Protein AF-A0A959V7B6-F1 (afdb_monomer_lite)

Structure (mmCIF, N/CA/C/O backbone):
data_AF-A0A959V7B6-F1
#
_entry.id   AF-A0A959V7B6-F1
#
loop_
_atom_site.group_PDB
_atom_site.id
_atom_site.type_symbol
_atom_site.label_atom_id
_atom_site.label_alt_id
_atom_site.label_comp_id
_atom_site.label_asym_id
_atom_site.label_entity_id
_atom_site.label_seq_id
_atom_site.pdbx_PDB_ins_code
_atom_site.Cartn_x
_atom_site.Cartn_y
_atom_site.Cartn_z
_atom_site.occupancy
_atom_site.B_iso_or_equiv
_atom_site.auth_seq_id
_atom_site.auth_comp_id
_atom_site.auth_asym_id
_atom_site.auth_atom_id
_atom_site.pdbx_PDB_model_num
ATOM 1 N N . GLU A 1 1 ? -2.940 8.682 24.458 1.00 68.00 1 GLU A N 1
ATOM 2 C CA . GLU A 1 1 ? -2.647 9.485 23.247 1.00 68.00 1 GLU A CA 1
ATOM 3 C C . GLU A 1 1 ? -1.169 9.858 23.084 1.00 68.00 1 GLU A C 1
ATOM 5 O O . GLU A 1 1 ? -0.597 9.519 22.062 1.00 68.00 1 GLU A O 1
ATOM 10 N N . LEU A 1 2 ? -0.493 10.486 24.057 1.00 78.12 2 LEU A N 1
ATOM 11 C CA . LEU A 1 2 ? 0.882 10.992 23.851 1.00 78.12 2 LEU A CA 1
ATOM 12 C C . LEU A 1 2 ? 1.944 9.921 23.506 1.00 78.12 2 LEU A C 1
ATOM 14 O O . LEU A 1 2 ? 2.848 10.200 22.724 1.00 78.12 2 LEU A O 1
ATOM 18 N N . TYR A 1 3 ? 1.847 8.710 24.066 1.00 82.69 3 TYR A N 1
ATOM 19 C CA . TYR A 1 3 ? 2.751 7.600 23.720 1.00 82.69 3 TYR A CA 1
ATOM 20 C C . TYR A 1 3 ? 2.474 7.010 22.333 1.00 82.69 3 TYR A C 1
ATOM 22 O O . TYR A 1 3 ? 3.417 6.687 21.617 1.00 82.69 3 TYR A O 1
ATOM 30 N N . ASP A 1 4 ? 1.203 6.950 21.935 1.00 80.31 4 ASP A N 1
ATOM 31 C CA . ASP A 1 4 ? 0.766 6.482 20.614 1.00 80.31 4 ASP A CA 1
ATOM 32 C C . ASP A 1 4 ? 1.297 7.410 19.506 1.00 80.31 4 ASP A C 1
ATOM 34 O O . ASP A 1 4 ? 1.948 6.966 18.567 1.00 80.31 4 ASP A O 1
ATOM 38 N N . LEU A 1 5 ? 1.198 8.731 19.705 1.00 82.31 5 LEU A N 1
ATOM 39 C CA . LEU A 1 5 ? 1.782 9.734 18.799 1.00 82.31 5 LEU A CA 1
ATOM 40 C C . LEU A 1 5 ? 3.313 9.644 18.664 1.00 82.31 5 LEU A C 1
ATOM 42 O O . LEU A 1 5 ? 3.883 10.191 17.723 1.00 82.31 5 LEU A O 1
ATOM 46 N N . ARG A 1 6 ? 3.989 8.986 19.611 1.00 88.25 6 ARG A N 1
ATOM 47 C CA . ARG A 1 6 ? 5.440 8.745 19.593 1.00 88.25 6 ARG A CA 1
ATOM 48 C C . ARG A 1 6 ? 5.801 7.346 19.084 1.00 88.25 6 ARG A C 1
ATOM 50 O O . ARG A 1 6 ? 6.976 6.992 19.124 1.00 88.25 6 ARG A O 1
ATOM 57 N N . GLY A 1 7 ? 4.819 6.551 18.655 1.00 86.94 7 GLY A N 1
ATOM 58 C CA . GLY A 1 7 ? 5.009 5.168 18.215 1.00 86.94 7 GLY A CA 1
ATOM 59 C C . GLY A 1 7 ? 5.389 4.197 19.337 1.00 86.94 7 GLY A C 1
ATOM 60 O O . GLY A 1 7 ? 5.925 3.128 19.060 1.00 86.94 7 GLY A O 1
ATOM 61 N N . ASN A 1 8 ? 5.162 4.556 20.606 1.00 93.94 8 ASN A N 1
ATOM 62 C CA . ASN A 1 8 ? 5.409 3.667 21.741 1.00 93.94 8 ASN A CA 1
ATOM 63 C C . ASN A 1 8 ? 4.124 2.917 22.111 1.00 93.94 8 ASN A C 1
ATOM 65 O O . ASN A 1 8 ? 3.436 3.255 23.080 1.00 93.94 8 ASN A O 1
ATOM 69 N N . ASP A 1 9 ? 3.814 1.903 21.307 1.00 93.31 9 ASP A N 1
ATOM 70 C CA . ASP A 1 9 ? 2.585 1.117 21.410 1.00 93.31 9 ASP A CA 1
ATOM 71 C C . ASP A 1 9 ? 2.464 0.387 22.759 1.00 93.31 9 ASP A C 1
ATOM 73 O O . ASP A 1 9 ? 1.396 0.401 23.370 1.00 93.31 9 ASP A O 1
ATOM 77 N N . THR A 1 10 ? 3.557 -0.183 23.278 1.00 94.31 10 THR A N 1
ATOM 78 C CA . THR A 1 10 ? 3.571 -0.919 24.555 1.00 94.31 10 THR A CA 1
ATOM 79 C C . THR A 1 10 ? 3.106 -0.050 25.721 1.00 94.31 10 THR A C 1
ATOM 81 O O . THR A 1 10 ? 2.216 -0.434 26.485 1.00 94.31 10 THR A O 1
ATOM 84 N N . GLU A 1 11 ? 3.682 1.148 25.853 1.00 95.19 11 GLU A N 1
ATOM 85 C CA . GLU A 1 11 ? 3.284 2.092 26.898 1.00 95.19 11 GLU A CA 1
ATOM 86 C C . GLU A 1 11 ? 1.875 2.630 26.655 1.00 95.19 11 GLU A C 1
ATOM 88 O O . GLU A 1 11 ? 1.087 2.737 27.595 1.00 95.19 11 GLU A O 1
ATOM 93 N N . ALA A 1 12 ? 1.525 2.931 25.401 1.00 94.88 12 ALA A N 1
ATOM 94 C CA . ALA A 1 12 ? 0.193 3.409 25.061 1.00 94.88 12 ALA A CA 1
ATOM 95 C C . ALA A 1 12 ? -0.894 2.409 25.488 1.00 94.88 12 ALA A C 1
ATOM 97 O O . ALA A 1 12 ? -1.837 2.803 26.179 1.00 94.88 12 ALA A O 1
ATOM 98 N N . MET A 1 13 ? -0.738 1.123 25.158 1.00 96.00 13 MET A N 1
ATOM 99 C CA . MET A 1 13 ? -1.679 0.073 25.559 1.00 96.00 13 MET A CA 1
ATOM 100 C C . MET A 1 13 ? -1.791 -0.050 27.076 1.00 96.00 13 MET A C 1
ATOM 102 O O . MET A 1 13 ? -2.905 -0.140 27.593 1.00 96.00 13 MET A O 1
ATOM 106 N N . ARG A 1 14 ? -0.663 -0.013 27.802 1.00 95.94 14 ARG A N 1
ATOM 107 C CA . ARG A 1 14 ? -0.663 -0.061 29.273 1.00 95.94 14 ARG A CA 1
ATOM 108 C C . ARG A 1 14 ? -1.547 1.039 29.861 1.00 95.94 14 ARG A C 1
ATOM 110 O O . ARG A 1 14 ? -2.448 0.743 30.642 1.00 95.94 14 ARG A O 1
ATOM 117 N N . TRP A 1 15 ? -1.325 2.285 29.445 1.00 95.75 15 TRP A N 1
ATOM 118 C CA . TRP A 1 15 ? -2.053 3.433 29.986 1.00 95.75 15 TRP A CA 1
ATOM 119 C C . TRP A 1 15 ? -3.526 3.456 29.580 1.00 95.75 15 TRP A C 1
ATOM 121 O O . TRP A 1 15 ? -4.370 3.816 30.399 1.00 95.75 15 TRP A O 1
ATOM 131 N N . TYR A 1 16 ? -3.867 3.048 28.354 1.00 96.38 16 TYR A N 1
ATOM 132 C CA . TYR A 1 16 ? -5.273 2.919 27.963 1.00 96.38 16 TYR A CA 1
ATOM 133 C C . TYR A 1 16 ? -5.993 1.848 28.784 1.00 96.38 16 TYR A C 1
ATOM 135 O O . TYR A 1 16 ? -7.093 2.102 29.269 1.00 96.38 16 TYR A O 1
ATOM 143 N N . ARG A 1 17 ? -5.371 0.681 28.996 1.00 96.12 17 ARG A N 1
ATOM 144 C CA . ARG A 1 17 ? -5.946 -0.395 29.819 1.00 96.12 17 ARG A CA 1
ATOM 145 C C . ARG A 1 17 ? -6.174 0.062 31.259 1.00 96.12 17 ARG A C 1
ATOM 147 O O . ARG A 1 17 ? -7.249 -0.173 31.799 1.00 96.12 17 ARG A O 1
ATOM 154 N N . GLU A 1 18 ? -5.210 0.759 31.855 1.00 96.06 18 GLU A N 1
ATOM 155 C CA . GLU A 1 18 ? -5.342 1.306 33.211 1.00 96.06 18 GLU A CA 1
ATOM 156 C C . GLU A 1 18 ? -6.461 2.358 33.303 1.00 96.06 18 GLU A C 1
ATOM 158 O O . GLU A 1 18 ? -7.323 2.281 34.179 1.00 96.06 18 GLU A O 1
ATOM 163 N N . ALA A 1 19 ? -6.524 3.294 32.352 1.00 94.69 19 ALA A N 1
ATOM 164 C CA . ALA A 1 19 ? -7.580 4.305 32.312 1.00 94.69 19 ALA A CA 1
ATOM 165 C C . ALA A 1 19 ? -8.982 3.683 32.176 1.00 94.69 19 ALA A C 1
ATOM 167 O O . ALA A 1 19 ? -9.922 4.103 32.856 1.00 94.69 19 ALA A O 1
ATOM 168 N N . LEU A 1 20 ? -9.121 2.657 31.332 1.00 95.94 20 LEU A N 1
ATOM 169 C CA . LEU A 1 20 ? -10.381 1.944 31.117 1.00 95.94 20 LEU A CA 1
ATOM 170 C C . LEU A 1 20 ? -10.794 1.086 32.323 1.00 95.94 20 LEU A C 1
ATOM 172 O O . LEU A 1 20 ? -11.988 0.895 32.537 1.00 95.94 20 LEU A O 1
ATOM 176 N N . GLN A 1 21 ? -9.849 0.612 33.142 1.00 94.88 21 GLN A N 1
ATOM 177 C CA . GLN A 1 21 ? -10.162 -0.045 34.418 1.00 94.88 21 GLN A CA 1
ATOM 178 C C . GLN A 1 21 ? -10.710 0.942 35.454 1.00 94.88 21 GLN A C 1
ATOM 180 O O . GLN A 1 21 ? -11.636 0.607 36.191 1.00 94.88 21 GLN A O 1
ATOM 185 N N . LEU A 1 22 ? -10.158 2.157 35.504 1.00 95.25 22 LEU A N 1
ATOM 186 C CA . LEU A 1 22 ? -10.561 3.181 36.471 1.00 95.25 22 LEU A CA 1
ATOM 187 C C . LEU A 1 22 ? -11.912 3.815 36.126 1.00 95.25 22 LEU A C 1
ATOM 189 O O . LEU A 1 22 ? -12.738 4.044 37.010 1.00 95.25 22 LEU A O 1
ATOM 193 N N . ALA A 1 23 ? -12.136 4.128 34.850 1.00 93.75 23 ALA A N 1
ATOM 194 C CA . ALA A 1 23 ? -13.314 4.866 34.414 1.00 93.75 23 ALA A CA 1
ATOM 195 C C . ALA A 1 23 ? -13.796 4.399 33.025 1.00 93.75 23 ALA A C 1
ATOM 197 O O . ALA A 1 23 ? -13.713 5.154 32.052 1.00 93.75 23 ALA A O 1
ATOM 198 N N . PRO A 1 24 ? -14.365 3.181 32.916 1.00 92.19 24 PRO A N 1
ATOM 199 C CA . PRO A 1 24 ? -14.645 2.530 31.631 1.00 92.19 24 PRO A CA 1
ATOM 200 C C . PRO A 1 24 ? -15.587 3.324 30.721 1.00 92.19 24 PRO A C 1
ATOM 202 O O . PRO A 1 24 ? -15.494 3.244 29.506 1.00 92.19 24 PRO A O 1
ATOM 205 N N . ARG A 1 25 ? -16.498 4.127 31.279 1.00 93.81 25 ARG A N 1
ATOM 206 C CA . ARG A 1 25 ? -17.483 4.890 30.487 1.00 93.81 25 ARG A CA 1
ATOM 207 C C . ARG A 1 25 ? -17.141 6.371 30.335 1.00 93.81 25 ARG A C 1
ATOM 209 O O . ARG A 1 25 ? -17.868 7.075 29.644 1.00 93.81 25 ARG A O 1
ATOM 216 N N . TYR A 1 26 ? -16.075 6.853 30.981 1.00 93.75 26 TYR A N 1
ATOM 217 C CA . TYR A 1 26 ? -15.748 8.282 31.006 1.00 93.75 26 TYR A CA 1
ATOM 218 C C . TYR A 1 26 ? -15.289 8.792 29.638 1.00 93.75 26 TYR A C 1
ATOM 220 O O . TYR A 1 26 ? -15.703 9.861 29.200 1.00 93.75 26 TYR A O 1
ATOM 228 N N . PHE A 1 27 ? -14.467 8.003 28.943 1.00 94.06 27 PHE A N 1
ATOM 229 C CA . PHE A 1 27 ? -13.957 8.352 27.622 1.00 94.06 27 PHE A CA 1
ATOM 230 C C . PHE A 1 27 ? -14.041 7.151 26.670 1.00 94.06 27 PHE A C 1
ATOM 232 O O . PHE A 1 27 ? -13.047 6.456 26.469 1.00 94.06 27 PHE A O 1
ATOM 239 N N . PRO A 1 28 ? -15.213 6.897 26.055 1.00 94.06 28 PRO A N 1
ATOM 240 C CA . PRO A 1 28 ? -15.418 5.751 25.166 1.00 94.06 28 PRO A CA 1
ATOM 241 C C . PRO A 1 28 ? -14.392 5.639 24.033 1.00 94.06 28 PRO A C 1
ATOM 243 O O . PRO A 1 28 ? -14.005 4.535 23.669 1.00 94.06 28 PRO A O 1
ATOM 246 N N . ASN A 1 29 ? -13.888 6.765 23.512 1.00 95.06 29 ASN A N 1
ATOM 247 C CA . ASN A 1 29 ? -12.874 6.772 22.451 1.00 95.06 29 ASN A CA 1
ATOM 248 C C . ASN A 1 29 ? -11.565 6.067 22.855 1.00 95.06 29 ASN A C 1
ATOM 250 O O . ASN A 1 29 ? -10.842 5.619 21.970 1.00 95.06 29 ASN A O 1
ATOM 254 N N . ALA A 1 30 ? -11.267 5.912 24.153 1.00 96.06 30 ALA A N 1
ATOM 255 C CA . ALA A 1 30 ? -10.126 5.110 24.598 1.00 96.06 30 ALA A CA 1
ATOM 256 C C . ALA A 1 30 ? -10.215 3.653 24.122 1.00 96.06 30 ALA A C 1
ATOM 258 O O . ALA A 1 30 ? -9.181 3.080 23.795 1.00 96.06 30 ALA A O 1
ATOM 259 N N . TYR A 1 31 ? -11.418 3.075 24.018 1.00 97.81 31 TYR A N 1
ATOM 260 C CA . TYR A 1 31 ? -11.595 1.735 23.453 1.00 97.81 31 TYR A CA 1
ATOM 261 C C . TYR A 1 31 ? -11.223 1.683 21.973 1.00 97.81 31 TYR A C 1
ATOM 263 O O . TYR A 1 31 ? -10.546 0.752 21.556 1.00 97.81 31 TYR A O 1
ATOM 271 N N . LEU A 1 32 ? -11.619 2.696 21.194 1.00 97.25 32 LEU A N 1
ATOM 272 C CA . LEU A 1 32 ? -11.274 2.778 19.774 1.00 97.25 32 LEU A CA 1
ATOM 273 C C . LEU A 1 32 ? -9.754 2.871 19.588 1.00 97.25 32 LEU A C 1
ATOM 275 O O . LEU A 1 32 ? -9.181 2.084 18.844 1.00 97.25 32 LEU A O 1
ATOM 279 N N . HIS A 1 33 ? -9.102 3.778 20.320 1.00 96.50 33 HIS A N 1
ATOM 280 C CA . HIS A 1 33 ? -7.651 3.954 20.253 1.00 96.50 33 HIS A CA 1
ATOM 281 C C . HIS A 1 33 ? -6.883 2.715 20.717 1.00 96.50 33 HIS A C 1
ATOM 283 O O . HIS A 1 33 ? -5.909 2.325 20.079 1.00 96.50 33 HIS A O 1
ATOM 289 N N . LEU A 1 34 ? -7.319 2.082 21.809 1.00 97.81 34 LEU A N 1
ATOM 290 C CA . LEU A 1 34 ? -6.710 0.843 22.280 1.00 97.81 34 LEU A CA 1
ATOM 291 C C . LEU A 1 34 ? -6.847 -0.266 21.231 1.00 97.81 34 LEU A C 1
ATOM 293 O O . LEU A 1 34 ? -5.852 -0.914 20.919 1.00 97.81 34 LEU A O 1
ATOM 297 N N . ALA A 1 35 ? -8.030 -0.420 20.633 1.00 98.12 35 ALA A N 1
ATOM 298 C CA . ALA A 1 35 ? -8.274 -1.412 19.592 1.00 98.12 35 ALA A CA 1
ATOM 299 C C . ALA A 1 35 ? -7.394 -1.198 18.347 1.00 98.12 35 ALA A C 1
ATOM 301 O O . ALA A 1 35 ? -6.883 -2.164 17.783 1.00 98.12 35 ALA A O 1
ATOM 302 N N . ASP A 1 36 ? -7.166 0.053 17.931 1.00 97.25 36 ASP A N 1
ATOM 303 C CA . ASP A 1 36 ? -6.259 0.364 16.818 1.00 97.25 36 ASP A CA 1
ATOM 304 C C . ASP A 1 36 ? -4.813 -0.067 17.113 1.00 97.25 36 ASP A C 1
ATOM 306 O O . ASP A 1 36 ? -4.119 -0.586 16.235 1.00 97.25 36 ASP A O 1
ATOM 310 N N . ILE A 1 37 ? -4.341 0.169 18.341 1.00 97.38 37 ILE A N 1
ATOM 311 C CA . ILE A 1 37 ? -2.978 -0.187 18.755 1.00 97.38 37 ILE A CA 1
ATOM 312 C C . ILE A 1 37 ? -2.848 -1.707 18.866 1.00 97.38 37 ILE A C 1
ATOM 314 O O . ILE A 1 37 ? -1.905 -2.283 18.327 1.00 97.38 37 ILE A O 1
ATOM 318 N N . GLU A 1 38 ? -3.819 -2.366 19.494 1.00 98.00 38 GLU A N 1
ATOM 319 C CA . GLU A 1 38 ? -3.877 -3.825 19.608 1.00 98.00 38 GLU A CA 1
ATOM 320 C C . GLU A 1 38 ? -3.900 -4.493 18.229 1.00 98.00 38 GLU A C 1
ATOM 322 O O . GLU A 1 38 ? -3.149 -5.437 17.991 1.00 98.00 38 GLU A O 1
ATOM 327 N N . PHE A 1 39 ? -4.676 -3.959 17.280 1.00 97.69 39 PHE A N 1
ATOM 328 C CA . PHE A 1 39 ? -4.705 -4.454 15.903 1.00 97.69 39 PHE A CA 1
ATOM 329 C C . PHE A 1 39 ? -3.323 -4.391 15.238 1.00 97.69 39 PHE A C 1
ATOM 331 O O . PHE A 1 39 ? -2.869 -5.381 14.659 1.00 97.69 39 PHE A O 1
ATOM 338 N N . ARG A 1 40 ? -2.624 -3.251 15.343 1.00 95.44 40 ARG A N 1
ATOM 339 C CA . ARG A 1 40 ? -1.265 -3.084 14.791 1.00 95.44 40 ARG A CA 1
ATOM 340 C C . ARG A 1 40 ? -0.244 -4.015 15.448 1.00 95.44 40 ARG A C 1
ATOM 342 O O . ARG A 1 40 ? 0.706 -4.428 14.789 1.00 95.44 40 ARG A O 1
ATOM 349 N N . ASN A 1 41 ? -0.474 -4.388 16.706 1.00 96.06 41 ASN A N 1
ATOM 350 C CA . ASN A 1 41 ? 0.348 -5.331 17.468 1.00 96.06 41 ASN A CA 1
ATOM 351 C C . ASN A 1 41 ? -0.115 -6.793 17.327 1.00 96.06 41 ASN A C 1
ATOM 353 O O . ASN A 1 41 ? 0.358 -7.663 18.051 1.00 96.06 41 ASN A O 1
ATOM 357 N N . GLN A 1 42 ? -0.999 -7.083 16.364 1.00 96.06 42 GLN A N 1
ATOM 358 C CA . GLN A 1 42 ? -1.515 -8.424 16.066 1.00 96.06 42 GLN A CA 1
ATOM 359 C C . GLN A 1 42 ? -2.355 -9.057 17.196 1.00 96.06 42 GLN A C 1
ATOM 361 O O . GLN A 1 42 ? -2.656 -10.252 17.169 1.00 96.06 42 GLN A O 1
ATOM 366 N N . GLU A 1 43 ? -2.810 -8.261 18.166 1.00 96.94 43 GLU A N 1
ATOM 367 C CA . GLU A 1 43 ? -3.700 -8.674 19.257 1.00 96.94 43 GLU A CA 1
ATOM 368 C C . GLU A 1 43 ? -5.179 -8.663 18.805 1.00 96.94 43 GLU A C 1
ATOM 370 O O . GLU A 1 43 ? -6.050 -8.073 19.444 1.00 96.94 43 GLU A O 1
ATOM 375 N N . TYR A 1 44 ? -5.487 -9.316 17.677 1.00 97.56 44 TYR A N 1
ATOM 376 C CA . TYR A 1 44 ? -6.772 -9.171 16.967 1.00 97.56 44 TYR A CA 1
ATOM 377 C C . TYR A 1 44 ? -8.010 -9.492 17.808 1.00 97.56 44 TYR A C 1
ATOM 379 O O . TYR A 1 44 ? -9.022 -8.808 17.693 1.00 97.56 44 TYR A O 1
ATOM 387 N N . THR A 1 45 ? -7.941 -10.505 18.676 1.00 96.31 45 THR A N 1
ATOM 388 C CA . THR A 1 45 ? -9.065 -10.872 19.551 1.00 96.31 45 THR A CA 1
ATOM 389 C C . THR A 1 45 ? -9.377 -9.770 20.569 1.00 96.31 45 THR A C 1
ATOM 391 O O . THR A 1 45 ? -10.546 -9.490 20.831 1.00 96.31 45 THR A O 1
ATOM 394 N N . ALA A 1 46 ? -8.343 -9.146 21.146 1.00 97.38 46 ALA A N 1
ATOM 395 C CA . ALA A 1 46 ? -8.512 -8.044 22.093 1.00 97.38 46 ALA A CA 1
ATOM 396 C C . ALA A 1 46 ? -9.046 -6.800 21.372 1.00 97.38 46 ALA A C 1
ATOM 398 O O . ALA A 1 46 ? -10.055 -6.231 21.798 1.00 97.38 46 ALA A O 1
ATOM 399 N N . ALA A 1 47 ? -8.454 -6.480 20.216 1.00 98.38 47 ALA A N 1
ATOM 400 C CA . ALA A 1 47 ? -8.867 -5.362 19.379 1.00 98.38 47 ALA A CA 1
ATOM 401 C C . ALA A 1 47 ? -10.349 -5.458 18.987 1.00 98.38 47 ALA A C 1
ATOM 403 O O . ALA A 1 47 ? -11.110 -4.510 19.175 1.00 98.38 47 ALA A O 1
ATOM 404 N N . GLU A 1 48 ? -10.796 -6.624 18.509 1.00 98.31 48 GLU A N 1
ATOM 405 C CA . GLU A 1 48 ? -12.198 -6.865 18.158 1.00 98.31 48 GLU A CA 1
ATOM 406 C C . GLU A 1 48 ? -13.140 -6.633 19.353 1.00 98.31 48 GLU A C 1
ATOM 408 O O . GLU A 1 48 ? -14.191 -6.002 19.209 1.00 98.31 48 GLU A O 1
ATOM 413 N N . GLY A 1 49 ? -12.758 -7.103 20.546 1.00 98.00 49 GLY A N 1
ATOM 414 C CA . GLY A 1 49 ? -13.521 -6.893 21.777 1.00 98.00 49 GLY A CA 1
ATOM 415 C C . GLY A 1 49 ? -13.655 -5.413 22.150 1.00 98.00 49 GLY A C 1
ATOM 416 O O . GLY A 1 49 ? -14.749 -4.952 22.497 1.00 98.00 49 GLY A O 1
ATOM 417 N N . HIS A 1 50 ? -12.575 -4.643 22.022 1.00 98.44 50 HIS A N 1
ATOM 418 C CA . HIS A 1 50 ? -12.592 -3.210 22.308 1.00 98.44 50 HIS A CA 1
ATOM 419 C C . HIS A 1 50 ? -13.338 -2.400 21.239 1.00 98.44 50 HIS A C 1
ATOM 421 O O . HIS A 1 50 ? -14.082 -1.490 21.605 1.00 98.44 50 HIS A O 1
ATOM 427 N N . TYR A 1 51 ? -13.266 -2.758 19.951 1.00 98.50 51 TYR A N 1
ATOM 428 C CA . TYR A 1 51 ? -14.114 -2.138 18.924 1.00 98.50 51 TYR A CA 1
ATOM 429 C C . TYR A 1 51 ? -15.608 -2.357 19.199 1.00 98.50 51 TYR A C 1
ATOM 431 O O . TYR A 1 51 ? -16.397 -1.420 19.078 1.00 98.50 51 TYR A O 1
ATOM 439 N N . LYS A 1 52 ? -16.008 -3.567 19.614 1.00 98.19 52 LYS A N 1
ATOM 440 C CA . LYS A 1 52 ? -17.402 -3.854 19.998 1.00 98.19 52 LYS A CA 1
ATOM 441 C C . LYS A 1 52 ? -17.830 -3.027 21.208 1.00 98.19 52 LYS A C 1
ATOM 443 O O . LYS A 1 52 ? -18.860 -2.367 21.163 1.00 98.19 52 LYS A O 1
ATOM 448 N N . THR A 1 53 ? -16.982 -2.972 22.234 1.00 97.75 53 THR A N 1
ATOM 449 C CA . THR A 1 53 ? -17.238 -2.148 23.427 1.00 97.75 53 THR A CA 1
ATOM 450 C C . THR A 1 53 ? -17.376 -0.663 23.077 1.00 97.75 53 THR A C 1
ATOM 452 O O . THR A 1 53 ? -18.240 0.027 23.615 1.00 97.75 53 THR A O 1
ATOM 455 N N . PHE A 1 54 ? -16.557 -0.158 22.151 1.00 98.00 54 PHE A N 1
ATOM 456 C CA . PHE A 1 54 ? -16.679 1.209 21.652 1.00 98.00 54 PHE A CA 1
ATOM 457 C C . PHE A 1 54 ? -18.052 1.462 21.010 1.00 98.00 54 PHE A C 1
ATOM 459 O O . PHE A 1 54 ? -18.690 2.463 21.336 1.00 98.00 54 PHE A O 1
ATOM 466 N N . LEU A 1 55 ? -18.520 0.555 20.144 1.00 97.44 55 LEU A N 1
ATOM 467 C CA . LEU A 1 55 ? -19.818 0.667 19.465 1.00 97.44 55 LEU A CA 1
ATOM 468 C C . LEU A 1 55 ? -21.006 0.657 20.439 1.00 97.44 55 LEU A C 1
ATOM 470 O O . LEU A 1 55 ? -22.004 1.330 20.187 1.00 97.44 55 LEU A O 1
ATOM 474 N N . ASP A 1 56 ? -20.886 -0.049 21.565 1.00 96.56 56 ASP A N 1
ATOM 475 C CA . ASP A 1 56 ? -21.911 -0.064 22.617 1.00 96.56 56 ASP A CA 1
ATOM 476 C C . ASP A 1 56 ? -21.978 1.261 23.403 1.00 96.56 56 ASP A C 1
ATOM 478 O O . ASP A 1 56 ? -23.010 1.601 23.988 1.00 96.56 56 ASP A O 1
ATOM 482 N N . LEU A 1 57 ? -20.875 2.017 23.446 1.00 95.12 57 LEU A N 1
ATOM 483 C CA . LEU A 1 57 ? -20.727 3.220 24.270 1.00 95.12 57 LEU A CA 1
ATOM 484 C C . LEU A 1 57 ? -20.777 4.532 23.480 1.00 95.12 57 LEU A C 1
ATOM 486 O O . LEU A 1 57 ? -21.017 5.583 24.076 1.00 95.12 57 LEU A O 1
ATOM 490 N N . ASN A 1 58 ? -20.531 4.499 22.171 1.00 92.50 58 ASN A N 1
ATOM 491 C CA . ASN A 1 58 ? -20.458 5.682 21.324 1.00 92.50 58 ASN A CA 1
ATOM 492 C C . ASN A 1 58 ? -21.107 5.427 19.953 1.00 92.50 58 ASN A C 1
ATOM 494 O O . ASN A 1 58 ? -20.747 4.490 19.246 1.00 92.50 58 ASN A O 1
ATOM 498 N N . GLN A 1 59 ? -22.041 6.302 19.569 1.00 88.44 59 GLN A N 1
ATOM 499 C CA . GLN A 1 59 ? -22.797 6.221 18.313 1.00 88.44 59 GLN A CA 1
ATOM 500 C C . GLN A 1 59 ? -22.371 7.267 17.267 1.00 88.44 59 GLN A C 1
ATOM 502 O O . GLN A 1 59 ? -23.084 7.477 16.288 1.00 88.44 59 GLN A O 1
ATOM 507 N N . ASP A 1 60 ? -21.229 7.937 17.452 1.00 95.31 60 ASP A N 1
ATOM 508 C CA . ASP A 1 60 ? -20.654 8.834 16.445 1.00 95.31 60 ASP A CA 1
ATOM 509 C C . ASP A 1 60 ? -20.455 8.088 15.108 1.00 95.31 60 ASP A C 1
ATOM 511 O O . ASP A 1 60 ? -19.675 7.132 15.074 1.00 95.31 60 ASP A O 1
ATOM 515 N N . PRO A 1 61 ? -21.119 8.492 14.004 1.00 95.00 61 PRO A N 1
ATOM 516 C CA . PRO A 1 61 ? -21.165 7.689 12.781 1.00 95.00 61 PRO A CA 1
ATOM 517 C C . PRO A 1 61 ? -19.786 7.394 12.187 1.00 95.00 61 PRO A C 1
ATOM 519 O O . PRO A 1 61 ? -19.489 6.247 11.866 1.00 95.00 61 PRO A O 1
ATOM 522 N N . VAL A 1 62 ? -18.916 8.409 12.122 1.00 95.88 62 VAL A N 1
ATOM 523 C CA . VAL A 1 62 ? -17.578 8.295 11.521 1.00 95.88 62 VAL A CA 1
ATOM 524 C C . VAL A 1 62 ? -16.709 7.312 12.303 1.00 95.88 62 VAL A C 1
ATOM 526 O O . VAL A 1 62 ? -16.078 6.425 11.724 1.00 95.88 62 VAL A O 1
ATOM 529 N N . ARG A 1 63 ? -16.673 7.434 13.635 1.00 96.06 63 ARG A N 1
ATOM 530 C CA . ARG A 1 63 ? -15.913 6.494 14.467 1.00 96.06 63 ARG A CA 1
ATOM 531 C C . ARG A 1 63 ? -16.549 5.108 14.500 1.00 96.06 63 ARG A C 1
ATOM 533 O O . ARG A 1 63 ? -15.822 4.122 14.576 1.00 96.06 63 ARG A O 1
ATOM 540 N N . ALA A 1 64 ? -17.873 5.016 14.427 1.00 96.62 64 ALA A N 1
ATOM 541 C CA . ALA A 1 64 ? -18.572 3.741 14.385 1.00 96.62 64 ALA A CA 1
ATOM 542 C C . ALA A 1 64 ? -18.280 2.974 13.083 1.00 96.62 64 ALA A C 1
ATOM 544 O O . ALA A 1 64 ? -18.045 1.768 13.134 1.00 96.62 64 ALA A O 1
ATOM 545 N N . ASP A 1 65 ? -18.218 3.657 11.935 1.00 96.94 65 ASP A N 1
ATOM 546 C CA . ASP A 1 65 ? -17.792 3.054 10.663 1.00 96.94 65 ASP A CA 1
ATOM 547 C C . ASP A 1 65 ? -16.351 2.549 10.739 1.00 96.94 65 ASP A C 1
ATOM 549 O O . ASP A 1 65 ? -16.064 1.417 10.348 1.00 96.94 65 ASP A O 1
ATOM 553 N N . ARG A 1 66 ? -15.455 3.342 11.335 1.00 96.62 66 ARG A N 1
ATOM 554 C CA . ARG A 1 66 ? -14.074 2.919 11.587 1.00 96.62 66 ARG A CA 1
ATOM 555 C C . ARG A 1 66 ? -14.000 1.678 12.481 1.00 96.62 66 ARG A C 1
ATOM 557 O O . ARG A 1 66 ? -13.240 0.767 12.173 1.00 96.62 66 ARG A O 1
ATOM 564 N N . ALA A 1 67 ? -14.775 1.624 13.564 1.00 97.88 67 ALA A N 1
ATOM 565 C CA . ALA A 1 67 ? -14.793 0.472 14.466 1.00 97.88 67 ALA A CA 1
ATOM 566 C C . ALA A 1 67 ? -15.339 -0.792 13.785 1.00 97.88 67 ALA A C 1
ATOM 568 O O . ALA A 1 67 ? -14.785 -1.872 13.976 1.00 97.88 67 ALA A O 1
ATOM 569 N N . ARG A 1 68 ? -16.379 -0.663 12.949 1.00 98.06 68 ARG A N 1
ATOM 570 C CA . ARG A 1 68 ? -16.906 -1.772 12.134 1.00 98.06 68 ARG A CA 1
ATOM 571 C C . ARG A 1 68 ? -15.854 -2.310 11.166 1.00 98.06 68 ARG A C 1
ATOM 573 O O . ARG A 1 68 ? -15.594 -3.508 11.174 1.00 98.06 68 ARG A O 1
ATOM 580 N N . LEU A 1 69 ? -15.180 -1.424 10.428 1.00 98.00 69 LEU A N 1
ATOM 581 C CA . LEU A 1 69 ? -14.058 -1.809 9.569 1.00 98.00 69 LEU A CA 1
ATOM 582 C C . LEU A 1 69 ? -12.933 -2.482 10.375 1.00 98.00 69 LEU A C 1
ATOM 584 O O . LEU A 1 69 ? -12.345 -3.464 9.929 1.00 98.00 69 LEU A O 1
ATOM 588 N N . GLY A 1 70 ? -12.653 -1.985 11.582 1.00 98.38 70 GLY A N 1
ATOM 589 C CA . GLY A 1 70 ? -11.707 -2.592 12.517 1.00 98.38 70 GLY A CA 1
ATOM 590 C C . GLY A 1 70 ? -12.068 -4.034 12.885 1.00 98.38 70 GLY A C 1
ATOM 591 O O . GLY A 1 70 ? -11.198 -4.903 12.853 1.00 98.38 70 GLY A O 1
ATOM 592 N N . ILE A 1 71 ? -13.343 -4.314 13.174 1.00 98.50 71 ILE A N 1
ATOM 593 C CA . ILE A 1 71 ? -13.856 -5.666 13.465 1.00 98.50 71 ILE A CA 1
ATOM 594 C C . ILE A 1 71 ? -13.700 -6.591 12.252 1.00 98.50 71 ILE A C 1
ATOM 596 O O . ILE A 1 71 ? -13.210 -7.716 12.400 1.00 98.50 71 ILE A O 1
ATOM 600 N N . ASP A 1 72 ? -14.060 -6.121 11.056 1.00 98.44 72 ASP A N 1
ATOM 601 C CA . ASP A 1 72 ? -13.920 -6.896 9.817 1.00 98.44 72 ASP A CA 1
ATOM 602 C C . ASP A 1 72 ? -12.446 -7.239 9.548 1.00 98.44 72 ASP A C 1
ATOM 604 O O . ASP A 1 72 ? -12.100 -8.391 9.265 1.00 98.44 72 ASP A O 1
ATOM 608 N N . ASN A 1 73 ? -11.552 -6.266 9.745 1.00 98.25 73 ASN A N 1
ATOM 609 C CA . ASN A 1 73 ? -10.110 -6.454 9.620 1.00 98.25 73 ASN A CA 1
ATOM 610 C C . ASN A 1 73 ? -9.558 -7.441 10.660 1.00 98.25 73 ASN A C 1
ATOM 612 O O . ASN A 1 73 ? -8.742 -8.292 10.306 1.00 98.25 73 ASN A O 1
ATOM 616 N N . CYS A 1 74 ? -9.993 -7.366 11.925 1.00 98.31 74 CYS A N 1
ATOM 617 C CA . CYS A 1 74 ? -9.600 -8.327 12.965 1.00 98.31 74 CYS A CA 1
ATOM 618 C C . CYS A 1 74 ? -10.021 -9.748 12.582 1.00 98.31 74 CYS A C 1
ATOM 620 O O . CYS A 1 74 ? -9.218 -10.679 12.664 1.00 98.31 74 CYS A O 1
ATOM 622 N N . THR A 1 75 ? -11.260 -9.900 12.109 1.00 96.62 75 THR A N 1
ATOM 623 C CA . THR A 1 75 ? -11.826 -11.185 11.682 1.00 96.62 75 THR A CA 1
ATOM 624 C C . THR A 1 75 ? -11.017 -11.783 10.533 1.00 96.62 75 THR A C 1
ATOM 626 O O . THR A 1 75 ? -10.633 -12.957 10.575 1.00 96.62 75 THR A O 1
ATOM 629 N N . PHE A 1 76 ? -10.713 -10.970 9.518 1.00 96.50 76 PHE A N 1
ATOM 630 C CA . PHE A 1 76 ? -9.874 -11.380 8.400 1.00 96.50 76 PHE A CA 1
ATOM 631 C C . PHE A 1 76 ? -8.464 -11.763 8.864 1.00 96.50 76 PHE A C 1
ATOM 633 O O . PHE A 1 76 ? -8.013 -12.869 8.571 1.00 96.50 76 PHE A O 1
ATOM 640 N N . ALA A 1 77 ? -7.785 -10.897 9.620 1.00 96.12 77 ALA A N 1
ATOM 641 C CA . ALA A 1 77 ? -6.399 -11.104 10.034 1.00 96.12 77 ALA A CA 1
ATOM 642 C C . ALA A 1 77 ? -6.233 -12.345 10.928 1.00 96.12 77 ALA A C 1
ATOM 644 O O . ALA A 1 77 ? -5.352 -13.174 10.685 1.00 96.12 77 ALA A O 1
ATOM 645 N N . ALA A 1 78 ? -7.135 -12.540 11.898 1.00 94.31 78 ALA A N 1
ATOM 646 C CA . ALA A 1 78 ? -7.136 -13.705 12.781 1.00 94.31 78 ALA A CA 1
ATOM 647 C C . ALA A 1 78 ? -7.303 -15.031 12.016 1.00 94.31 78 ALA A C 1
ATOM 649 O O . ALA A 1 78 ? -6.779 -16.067 12.441 1.00 94.31 78 ALA A O 1
ATOM 650 N N . ARG A 1 79 ? -8.025 -15.012 10.887 1.00 94.06 79 ARG A N 1
ATOM 651 C CA . ARG A 1 79 ? -8.143 -16.154 9.973 1.00 94.06 79 ARG A CA 1
ATOM 652 C C . ARG A 1 79 ? -6.916 -16.292 9.069 1.00 94.06 79 ARG A C 1
ATOM 654 O O . ARG A 1 79 ? -6.391 -17.397 8.953 1.00 94.06 79 ARG A O 1
ATOM 661 N N . ALA A 1 80 ? -6.471 -15.207 8.442 1.00 93.38 80 ALA A N 1
ATOM 662 C CA . ALA A 1 80 ? -5.400 -15.202 7.448 1.00 93.38 80 ALA A CA 1
ATOM 663 C C . ALA A 1 80 ? -4.066 -15.692 8.029 1.00 93.38 80 ALA A C 1
ATOM 665 O O . ALA A 1 80 ? -3.382 -16.492 7.401 1.00 93.38 80 ALA A O 1
ATOM 666 N N . ILE A 1 81 ? -3.736 -15.315 9.268 1.00 91.50 81 ILE A N 1
ATOM 667 C CA . ILE A 1 81 ? -2.502 -15.768 9.935 1.00 91.50 81 ILE A CA 1
ATOM 668 C C . ILE A 1 81 ? -2.516 -17.275 10.218 1.00 91.50 81 ILE A C 1
ATOM 670 O O . ILE A 1 81 ? -1.475 -17.926 10.184 1.00 91.50 81 ILE A O 1
ATOM 674 N N . LYS A 1 82 ? -3.694 -17.858 10.466 1.00 92.69 82 LYS A N 1
ATOM 675 C CA . LYS A 1 82 ? -3.853 -19.310 10.655 1.00 92.69 82 LYS A CA 1
ATOM 676 C C . LYS A 1 82 ? -3.859 -20.080 9.333 1.00 92.69 82 LYS A C 1
ATOM 678 O O . LYS A 1 82 ? -3.712 -21.299 9.343 1.00 92.69 82 LYS A O 1
ATOM 683 N N . GLN A 1 83 ? -4.079 -19.387 8.219 1.00 93.44 83 GLN A N 1
ATOM 684 C CA . GLN A 1 83 ? -4.172 -19.946 6.873 1.00 93.44 83 GLN A CA 1
ATOM 685 C C . GLN A 1 83 ? -3.234 -19.176 5.932 1.00 93.44 83 GLN A C 1
ATOM 687 O O . GLN A 1 83 ? -3.718 -18.531 4.998 1.00 93.44 83 GLN A O 1
ATOM 692 N N . PRO A 1 84 ? -1.908 -19.197 6.180 1.00 91.12 84 PRO A N 1
ATOM 693 C CA . PRO A 1 84 ? -0.977 -18.493 5.318 1.00 91.12 84 PRO A CA 1
ATOM 694 C C . PRO A 1 84 ? -1.053 -19.080 3.907 1.00 91.12 84 PRO A C 1
ATOM 696 O O . PRO A 1 84 ? -1.047 -20.299 3.719 1.00 91.12 84 PRO A O 1
ATOM 699 N N . VAL A 1 85 ? -1.127 -18.204 2.911 1.00 90.62 85 VAL A N 1
ATOM 700 C CA . VAL A 1 85 ? -0.944 -18.596 1.513 1.00 90.62 85 VAL A CA 1
ATOM 701 C C . VAL A 1 85 ? 0.554 -18.677 1.211 1.00 90.62 85 VAL A C 1
ATOM 703 O O . VAL A 1 85 ? 1.324 -17.925 1.816 1.00 90.62 85 VAL A O 1
ATOM 706 N N . PRO A 1 86 ? 0.999 -19.560 0.298 1.00 91.31 86 PRO A N 1
ATOM 707 C CA . PRO A 1 86 ? 2.379 -19.546 -0.169 1.00 91.31 86 PRO A CA 1
ATOM 708 C C . PRO A 1 86 ? 2.747 -18.149 -0.677 1.00 91.31 86 PRO A C 1
ATOM 710 O O . PRO A 1 86 ? 2.109 -17.625 -1.589 1.00 91.31 86 PRO A O 1
ATOM 713 N N . PHE A 1 87 ? 3.751 -17.538 -0.056 1.00 89.94 87 PHE A N 1
ATOM 714 C CA . PHE A 1 87 ? 4.245 -16.217 -0.416 1.00 89.94 87 PHE A CA 1
ATOM 715 C C . PHE A 1 87 ? 5.767 -16.261 -0.460 1.00 89.94 87 PHE A C 1
ATOM 717 O O . PHE A 1 87 ? 6.440 -16.210 0.566 1.00 89.94 87 PHE A O 1
ATOM 724 N N . GLU A 1 88 ? 6.295 -16.389 -1.670 1.00 90.62 88 GLU A N 1
ATOM 725 C CA . GLU A 1 88 ? 7.725 -16.442 -1.951 1.00 90.62 88 GLU A CA 1
ATOM 726 C C . GLU A 1 88 ? 8.008 -15.451 -3.087 1.00 90.62 88 GLU A C 1
ATOM 728 O O . GLU A 1 88 ? 8.018 -15.832 -4.258 1.00 90.62 88 GLU A O 1
ATOM 733 N N . PRO A 1 89 ? 8.111 -14.141 -2.785 1.00 89.50 89 PRO A N 1
ATOM 734 C CA . PRO A 1 89 ? 8.363 -13.142 -3.810 1.00 89.50 89 PRO A CA 1
ATOM 735 C C . PRO A 1 89 ? 9.744 -13.380 -4.424 1.00 89.50 89 PRO A C 1
ATOM 737 O O . PRO A 1 89 ? 10.758 -13.405 -3.726 1.00 89.50 89 PRO A O 1
ATOM 740 N N . VAL A 1 90 ? 9.780 -13.533 -5.745 1.00 90.81 90 VAL A N 1
ATOM 741 C CA . VAL A 1 90 ? 11.013 -13.730 -6.509 1.00 90.81 90 VAL A CA 1
ATOM 742 C C . VAL A 1 90 ? 11.404 -12.408 -7.158 1.00 90.81 90 VAL A C 1
ATOM 744 O O . VAL A 1 90 ? 10.578 -11.736 -7.773 1.00 90.81 90 VAL A O 1
ATOM 747 N N . ASN A 1 91 ? 12.674 -12.035 -7.019 1.00 93.44 91 ASN A N 1
ATOM 748 C CA . ASN A 1 91 ? 13.238 -10.898 -7.738 1.00 93.44 91 ASN A CA 1
ATOM 749 C C . ASN A 1 91 ? 13.134 -11.149 -9.255 1.00 93.44 91 ASN A C 1
ATOM 751 O O . ASN A 1 91 ? 13.522 -12.211 -9.737 1.00 93.44 91 ASN A O 1
ATOM 755 N N . LEU A 1 92 ? 12.624 -10.173 -10.005 1.00 94.62 92 LEU A N 1
ATOM 756 C CA . LEU A 1 92 ? 12.361 -10.274 -11.444 1.00 94.62 92 LEU A CA 1
ATOM 757 C C . LEU A 1 92 ? 13.638 -10.211 -12.302 1.00 94.62 92 LEU A C 1
ATOM 759 O O . LEU A 1 92 ? 13.572 -10.331 -13.525 1.00 94.62 92 LEU A O 1
ATOM 763 N N . GLY A 1 93 ? 14.797 -10.057 -11.662 1.00 95.75 93 GLY A N 1
ATOM 764 C CA . GLY A 1 93 ? 16.107 -9.985 -12.286 1.00 95.75 93 GLY A CA 1
ATOM 765 C C . GLY A 1 93 ? 16.546 -8.548 -12.578 1.00 95.75 93 GLY A C 1
ATOM 766 O O . GLY A 1 93 ? 15.759 -7.606 -12.448 1.00 95.75 93 GLY A O 1
ATOM 767 N N . PRO A 1 94 ? 17.804 -8.368 -13.025 1.00 94.56 94 PRO A N 1
ATOM 768 C CA . PRO A 1 94 ? 18.401 -7.051 -13.268 1.00 94.56 94 PRO A CA 1
ATOM 769 C C . PRO A 1 94 ? 17.735 -6.279 -14.414 1.00 94.56 94 PRO A C 1
ATOM 771 O O . PRO A 1 94 ? 17.997 -5.091 -14.589 1.00 94.56 94 PRO A O 1
ATOM 774 N N . GLY A 1 95 ? 16.887 -6.946 -15.204 1.00 93.94 95 GLY A N 1
ATOM 775 C CA . GLY A 1 95 ? 16.044 -6.290 -16.192 1.00 93.94 95 GLY A CA 1
ATOM 776 C C . GLY A 1 95 ? 15.086 -5.290 -15.549 1.00 93.94 95 GLY A C 1
ATOM 777 O O . GLY A 1 95 ? 14.955 -4.180 -16.053 1.00 93.94 95 GLY A O 1
ATOM 778 N N . VAL A 1 96 ? 14.506 -5.647 -14.395 1.00 96.44 96 VAL A N 1
ATOM 779 C CA . VAL A 1 96 ? 13.478 -4.859 -13.698 1.00 96.44 96 VAL A CA 1
ATOM 780 C C . VAL A 1 96 ? 13.968 -4.321 -12.359 1.00 96.44 96 VAL A C 1
ATOM 782 O O . VAL A 1 96 ? 13.831 -3.127 -12.107 1.00 96.44 96 VAL A O 1
ATOM 785 N N . ASN A 1 97 ? 14.535 -5.169 -11.500 1.00 96.12 97 ASN A N 1
ATOM 786 C CA . ASN A 1 97 ? 14.950 -4.768 -10.160 1.00 96.12 97 ASN A CA 1
ATOM 787 C C . ASN A 1 97 ? 16.348 -4.155 -10.184 1.00 96.12 97 ASN A C 1
ATOM 789 O O . ASN A 1 97 ? 17.314 -4.805 -10.591 1.00 96.12 97 ASN A O 1
ATOM 793 N N . SER A 1 98 ? 16.457 -2.914 -9.716 1.00 94.38 98 SER A N 1
ATOM 794 C CA . SER A 1 98 ? 17.726 -2.201 -9.594 1.00 94.38 98 SER A CA 1
ATOM 795 C C . SER A 1 98 ? 18.009 -1.811 -8.138 1.00 94.38 98 SER A C 1
ATOM 797 O O . SER A 1 98 ? 17.386 -2.323 -7.209 1.00 94.38 98 SER A O 1
ATOM 799 N N . ALA A 1 99 ? 19.003 -0.946 -7.923 1.00 94.12 99 ALA A N 1
ATOM 800 C CA . ALA A 1 99 ? 19.230 -0.325 -6.618 1.00 94.12 99 ALA A CA 1
ATOM 801 C C . ALA A 1 99 ? 18.254 0.836 -6.343 1.00 94.12 99 ALA A C 1
ATOM 803 O O . ALA A 1 99 ? 18.147 1.285 -5.202 1.00 94.12 99 ALA A O 1
ATOM 804 N N . GLU A 1 100 ? 17.571 1.327 -7.379 1.00 94.88 100 GLU A N 1
ATOM 805 C CA . GLU A 1 100 ? 16.596 2.404 -7.272 1.00 94.88 100 GLU A CA 1
ATOM 806 C C . GLU A 1 100 ? 15.222 1.870 -6.847 1.00 94.88 100 GLU A C 1
ATOM 808 O O . GLU A 1 100 ? 14.888 0.718 -7.121 1.00 94.88 100 GLU A O 1
ATOM 813 N N . PRO A 1 101 ? 14.379 2.694 -6.211 1.00 95.12 101 PRO A N 1
ATOM 814 C CA . PRO A 1 101 ? 13.010 2.304 -5.904 1.00 95.12 101 PRO A CA 1
ATOM 815 C C . PRO A 1 101 ? 12.170 2.057 -7.166 1.00 95.12 101 PRO A C 1
ATOM 817 O O . PRO A 1 101 ? 12.039 2.940 -8.017 1.00 95.12 101 PRO A O 1
ATOM 820 N N . GLU A 1 102 ? 11.538 0.885 -7.232 1.00 95.19 102 GLU A N 1
ATOM 821 C CA . GLU A 1 102 ? 10.546 0.514 -8.244 1.00 95.19 102 GLU A CA 1
ATOM 822 C C . GLU A 1 102 ? 9.178 0.236 -7.607 1.00 95.19 102 GLU A C 1
ATOM 824 O O . GLU A 1 102 ? 9.080 -0.513 -6.631 1.00 95.19 102 GLU A O 1
ATOM 829 N N . TYR A 1 103 ? 8.111 0.824 -8.150 1.00 94.12 103 TYR A N 1
ATOM 830 C CA . TYR A 1 103 ? 6.760 0.696 -7.599 1.00 94.12 103 TYR A CA 1
ATOM 831 C C . TYR A 1 103 ? 5.658 0.958 -8.636 1.00 94.12 103 TYR A C 1
ATOM 833 O O . TYR A 1 103 ? 5.916 1.333 -9.776 1.00 94.12 103 TYR A O 1
ATOM 841 N N . TYR A 1 104 ? 4.409 0.707 -8.231 1.00 93.62 104 TYR A N 1
ATOM 842 C CA . TYR A 1 104 ? 3.207 0.783 -9.075 1.00 93.62 104 TYR A CA 1
ATOM 843 C C . TYR A 1 104 ? 3.301 -0.034 -10.380 1.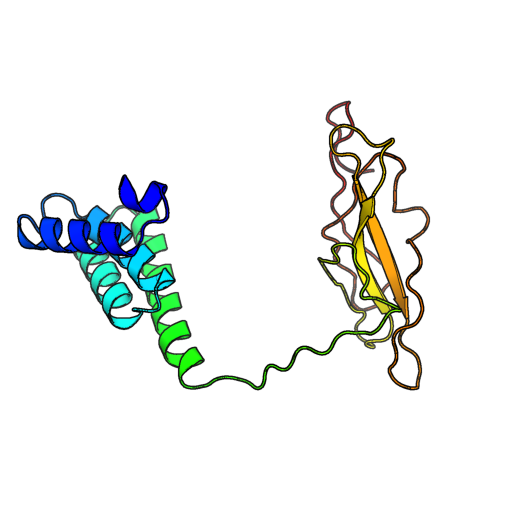00 93.62 104 TYR A C 1
ATOM 845 O O . TYR A 1 104 ? 3.115 0.518 -11.466 1.00 93.62 104 TYR A O 1
ATOM 853 N N . PRO A 1 105 ? 3.600 -1.347 -10.302 1.00 93.81 105 PRO A N 1
ATOM 854 C CA . PRO A 1 105 ? 3.666 -2.189 -11.485 1.00 93.81 105 PRO A CA 1
ATOM 855 C C . PRO A 1 105 ? 2.282 -2.400 -12.109 1.00 93.81 105 PRO A C 1
ATOM 857 O O . PRO A 1 105 ? 1.288 -2.619 -11.417 1.00 93.81 105 PRO A O 1
ATOM 860 N N . CYS A 1 106 ? 2.254 -2.413 -13.434 1.00 92.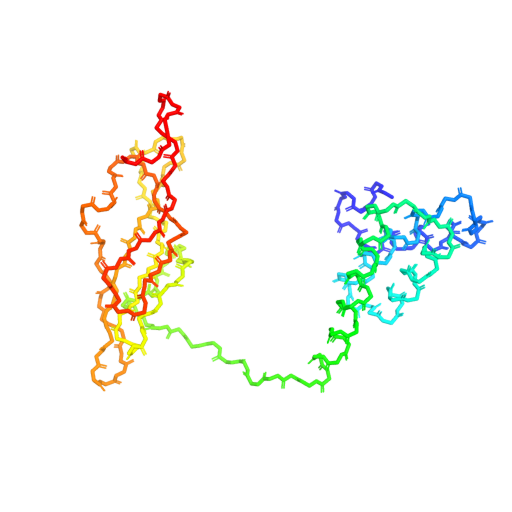50 106 CYS A N 1
ATOM 861 C CA . CYS A 1 106 ? 1.135 -2.796 -14.276 1.00 92.50 106 CYS A CA 1
ATOM 862 C C . CYS A 1 106 ? 1.602 -3.853 -15.265 1.00 92.50 106 CYS A C 1
ATOM 864 O O . CYS A 1 106 ? 2.579 -3.646 -15.983 1.00 92.50 106 CYS A O 1
ATOM 866 N N . VAL A 1 107 ? 0.880 -4.966 -15.328 1.00 92.75 107 VAL A N 1
ATOM 867 C CA . VAL A 1 107 ? 1.145 -6.041 -16.281 1.00 92.75 107 VAL A CA 1
ATOM 868 C C . VAL A 1 107 ? 0.002 -6.126 -17.289 1.00 92.75 107 VAL A C 1
ATOM 870 O O . VAL A 1 107 ? -1.163 -5.909 -16.959 1.00 92.75 107 VAL A O 1
ATOM 873 N N . THR A 1 108 ? 0.353 -6.393 -18.539 1.00 93.50 108 THR A N 1
ATOM 874 C CA . THR A 1 108 ? -0.605 -6.714 -19.609 1.00 93.50 108 THR A CA 1
ATOM 875 C C . THR A 1 108 ? -1.250 -8.077 -19.370 1.00 93.50 108 THR A C 1
ATOM 877 O O . THR A 1 108 ? -0.677 -8.928 -18.699 1.00 93.50 108 THR A O 1
ATOM 880 N N . ALA A 1 109 ? -2.442 -8.310 -19.925 1.00 91.62 109 ALA A N 1
ATOM 881 C CA . ALA A 1 109 ? -3.192 -9.543 -19.666 1.00 91.62 109 ALA A CA 1
ATOM 882 C C . ALA A 1 109 ? -2.531 -10.821 -20.221 1.00 91.62 109 ALA A C 1
ATOM 884 O O . ALA A 1 109 ? -2.940 -11.921 -19.860 1.00 91.62 109 ALA A O 1
ATOM 885 N N . ASP A 1 110 ? -1.549 -10.684 -21.115 1.00 92.81 110 ASP A N 1
ATOM 886 C CA . ASP A 1 110 ? -0.747 -11.792 -21.639 1.00 92.81 110 ASP A CA 1
ATOM 887 C C . ASP A 1 110 ? 0.537 -12.052 -20.826 1.00 92.81 110 ASP A C 1
ATOM 889 O O . ASP A 1 110 ? 1.325 -12.922 -21.199 1.00 92.81 110 ASP A O 1
ATOM 893 N N . ASP A 1 111 ? 0.752 -11.308 -19.735 1.00 92.19 111 ASP A N 1
ATOM 894 C CA . ASP A 1 111 ? 1.940 -11.343 -18.880 1.00 92.19 111 ASP A CA 1
ATOM 895 C C . ASP A 1 111 ? 3.265 -11.050 -19.615 1.00 92.19 111 ASP A C 1
ATOM 897 O O . ASP A 1 111 ? 4.343 -11.444 -19.154 1.00 92.19 111 ASP A O 1
ATOM 901 N N . ARG A 1 112 ? 3.221 -10.359 -20.767 1.00 94.56 112 ARG A N 1
ATOM 902 C CA . ARG A 1 112 ? 4.421 -10.099 -21.588 1.00 94.56 112 ARG A CA 1
ATOM 903 C C . ARG A 1 112 ? 5.009 -8.713 -21.435 1.00 94.56 112 ARG A C 1
ATOM 905 O O . ARG A 1 112 ? 6.184 -8.530 -21.740 1.00 94.56 112 ARG A O 1
ATOM 912 N N . THR A 1 113 ? 4.226 -7.743 -20.989 1.00 93.94 113 THR A N 1
ATOM 913 C CA . THR A 1 113 ? 4.677 -6.357 -20.814 1.00 93.94 113 THR A CA 1
ATOM 914 C C . THR A 1 113 ? 4.412 -5.902 -19.393 1.00 93.94 113 THR A C 1
ATOM 916 O O . THR A 1 113 ? 3.270 -5.959 -18.934 1.00 93.94 113 THR A O 1
ATOM 919 N N . LEU A 1 114 ? 5.469 -5.430 -18.736 1.00 94.88 114 LEU A N 1
ATOM 920 C CA . LEU A 1 114 ? 5.448 -4.822 -17.415 1.00 94.88 114 LEU A CA 1
ATOM 921 C C . LEU A 1 114 ? 5.813 -3.349 -17.555 1.00 94.88 114 LEU A C 1
ATOM 923 O O . LEU A 1 114 ? 6.897 -3.026 -18.035 1.00 94.88 114 LEU A O 1
ATOM 927 N N . ILE A 1 115 ? 4.929 -2.472 -17.098 1.00 94.25 115 ILE A N 1
ATOM 928 C CA . ILE A 1 115 ? 5.192 -1.041 -16.952 1.00 94.25 115 ILE A CA 1
ATOM 929 C C . ILE A 1 115 ? 5.195 -0.720 -15.465 1.00 94.25 115 ILE A C 1
ATOM 931 O O . ILE A 1 115 ? 4.345 -1.206 -14.728 1.00 94.25 115 ILE A O 1
ATOM 935 N N . TYR A 1 116 ? 6.142 0.081 -15.005 1.00 94.94 116 TYR A N 1
ATOM 936 C CA . TYR A 1 116 ? 6.249 0.458 -13.600 1.00 94.94 116 TYR A CA 1
ATOM 937 C C . TYR A 1 116 ? 6.913 1.823 -13.467 1.00 94.94 116 TYR A C 1
ATOM 939 O O . TYR A 1 116 ? 7.566 2.299 -14.394 1.00 94.94 116 TYR A O 1
ATOM 947 N N . THR A 1 117 ? 6.753 2.453 -12.309 1.00 94.94 117 THR A N 1
ATOM 948 C CA . THR A 1 117 ? 7.466 3.683 -11.973 1.00 94.94 117 THR A CA 1
ATOM 949 C C . THR A 1 1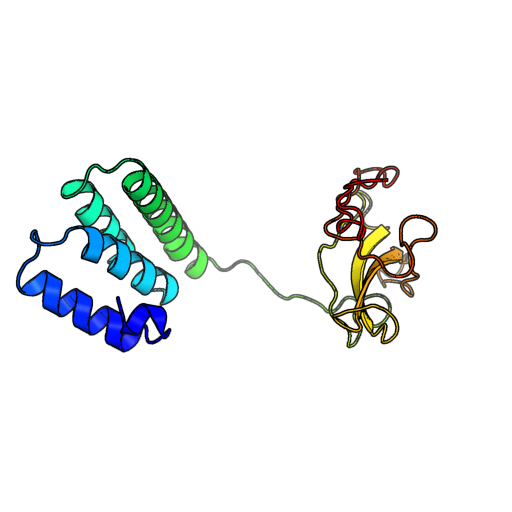17 ? 8.808 3.325 -11.345 1.00 94.94 117 THR A C 1
ATOM 951 O O . THR A 1 117 ? 8.862 2.530 -10.403 1.00 94.94 117 THR A O 1
ATOM 954 N N . ARG A 1 118 ? 9.892 3.925 -11.837 1.00 94.62 118 ARG A N 1
ATOM 955 C CA . ARG A 1 118 ? 11.197 3.920 -11.170 1.00 94.62 118 ARG A CA 1
ATOM 956 C C . ARG A 1 118 ? 11.536 5.340 -10.752 1.00 94.62 118 ARG A C 1
ATOM 958 O O . ARG A 1 118 ? 11.462 6.259 -11.565 1.00 94.62 118 ARG A O 1
ATOM 965 N N . ARG A 1 119 ? 11.950 5.507 -9.498 1.00 93.81 119 ARG A N 1
ATOM 966 C CA . ARG A 1 119 ? 12.471 6.785 -9.013 1.00 93.81 119 ARG A CA 1
ATOM 967 C C . ARG A 1 119 ? 13.965 6.855 -9.269 1.00 93.81 119 ARG A C 1
ATOM 969 O O . ARG A 1 119 ? 14.729 6.232 -8.545 1.00 93.81 119 ARG A O 1
ATOM 976 N N . VAL A 1 120 ? 14.369 7.601 -10.285 1.00 91.88 120 VAL A N 1
ATOM 977 C CA . VAL A 1 120 ? 15.769 7.776 -10.668 1.00 91.88 120 VAL A CA 1
ATOM 978 C C . VAL A 1 120 ? 16.374 9.012 -10.008 1.00 91.88 120 VAL A C 1
ATOM 980 O O . VAL A 1 120 ? 15.694 10.010 -9.759 1.00 91.88 120 VAL A O 1
ATOM 983 N N . THR A 1 121 ? 17.676 8.961 -9.739 1.00 91.94 121 THR A N 1
ATOM 984 C CA . THR A 1 121 ? 18.434 10.134 -9.292 1.00 91.94 121 THR A CA 1
ATOM 985 C C . THR A 1 121 ? 18.535 11.153 -10.431 1.00 91.94 121 THR A C 1
ATOM 987 O O . THR A 1 121 ? 19.061 10.837 -11.495 1.00 91.94 121 THR A O 1
ATOM 990 N N . ALA A 1 122 ? 18.072 12.381 -10.192 1.00 89.50 122 ALA A N 1
ATOM 991 C CA . ALA A 1 122 ? 18.048 13.471 -11.170 1.00 89.50 122 ALA A CA 1
ATOM 992 C C . ALA A 1 122 ? 18.402 14.811 -10.484 1.00 89.50 122 ALA A C 1
ATOM 994 O O . ALA A 1 122 ? 17.509 15.579 -10.112 1.00 89.50 122 ALA A O 1
ATOM 995 N N . PRO A 1 123 ? 19.696 15.096 -10.227 1.00 89.38 123 PRO A N 1
ATOM 996 C CA . PRO A 1 123 ? 20.147 16.229 -9.403 1.00 89.38 123 PRO A CA 1
ATOM 997 C C . PRO A 1 123 ? 19.715 17.615 -9.905 1.00 89.38 123 PRO A C 1
ATOM 999 O O . PRO A 1 123 ? 19.681 18.588 -9.146 1.00 89.38 123 PRO A O 1
ATOM 1002 N N . GLU A 1 124 ? 19.415 17.726 -11.192 1.00 87.00 124 GLU A N 1
ATOM 1003 C CA . GLU A 1 124 ? 18.889 18.911 -11.857 1.00 87.00 124 GLU A CA 1
ATOM 1004 C C . GLU A 1 124 ? 17.416 19.183 -11.519 1.00 87.00 124 GLU A C 1
ATOM 1006 O O . GLU A 1 124 ? 16.987 20.338 -11.556 1.00 87.00 124 GLU A O 1
ATOM 1011 N N . VAL A 1 125 ? 16.655 18.160 -11.119 1.00 83.62 125 VAL A N 1
ATOM 1012 C CA . VAL A 1 125 ? 15.234 18.270 -10.768 1.00 83.62 125 VAL A CA 1
ATOM 1013 C C . VAL A 1 125 ? 15.094 18.782 -9.337 1.00 83.62 125 VAL A C 1
ATOM 1015 O O . VAL A 1 125 ? 15.535 18.165 -8.369 1.00 83.62 125 VAL A O 1
ATOM 1018 N N . ARG A 1 126 ? 14.491 19.960 -9.171 1.00 80.75 126 ARG A N 1
ATOM 1019 C CA . ARG A 1 126 ? 14.266 20.587 -7.859 1.00 80.75 126 ARG A CA 1
ATOM 1020 C C . ARG A 1 126 ? 12.874 20.236 -7.313 1.00 80.75 126 ARG A C 1
ATOM 1022 O O . ARG A 1 126 ? 11.954 20.058 -8.101 1.00 80.75 126 ARG A O 1
ATOM 1029 N N . PRO A 1 127 ? 12.685 20.206 -5.979 1.00 78.62 127 PRO A N 1
ATOM 1030 C CA . PRO A 1 127 ? 13.693 20.392 -4.928 1.00 78.62 127 PRO A CA 1
ATOM 1031 C C . PRO A 1 127 ? 14.408 19.094 -4.515 1.00 78.62 127 PRO A C 1
ATOM 1033 O O . PRO A 1 127 ? 15.371 19.160 -3.758 1.00 78.62 127 PRO A O 1
ATOM 1036 N N . TYR A 1 128 ? 13.942 17.933 -4.982 1.00 82.19 128 TYR A N 1
ATOM 1037 C CA . TYR A 1 128 ? 14.305 16.636 -4.401 1.00 82.19 128 TYR A CA 1
ATOM 1038 C C . TYR A 1 128 ? 15.509 15.944 -5.050 1.00 82.19 128 TYR A C 1
ATOM 1040 O O . TYR A 1 128 ? 16.042 15.012 -4.456 1.00 82.19 128 TYR A O 1
ATOM 1048 N N . GLY A 1 129 ? 15.957 16.381 -6.231 1.00 87.38 129 GLY A N 1
ATOM 1049 C CA . GLY A 1 129 ? 17.070 15.748 -6.946 1.00 87.38 129 GLY A CA 1
ATOM 1050 C C . GLY A 1 129 ? 16.738 14.347 -7.467 1.00 87.38 129 GLY A C 1
ATOM 1051 O O . GLY A 1 129 ? 17.628 13.508 -7.574 1.00 87.38 129 GLY A O 1
ATOM 1052 N N . MET A 1 130 ? 15.458 14.076 -7.717 1.00 90.44 130 MET A N 1
ATOM 1053 C CA . MET A 1 130 ? 14.917 12.772 -8.092 1.00 90.44 130 MET A CA 1
ATOM 1054 C C . MET A 1 130 ? 13.808 12.973 -9.122 1.00 90.44 130 MET A C 1
ATOM 1056 O O . MET A 1 130 ? 13.101 13.982 -9.048 1.00 90.44 130 MET A O 1
ATOM 1060 N N . GLN A 1 131 ? 13.632 11.999 -10.010 1.00 89.75 131 GLN A N 1
ATOM 1061 C CA . GLN A 1 131 ? 12.545 11.968 -10.983 1.00 89.75 131 GLN A CA 1
ATOM 1062 C C . GLN A 1 131 ? 11.838 10.612 -10.959 1.00 89.75 131 GLN A C 1
ATOM 1064 O O . GLN A 1 131 ? 12.482 9.573 -10.831 1.00 89.75 131 GLN A O 1
ATOM 1069 N N . GLU A 1 132 ? 10.514 10.621 -11.036 1.00 91.81 132 GLU A N 1
ATOM 1070 C CA . GLU A 1 132 ? 9.711 9.415 -11.231 1.00 91.81 132 GLU A CA 1
ATOM 1071 C C . GLU A 1 132 ? 9.389 9.268 -12.711 1.00 91.81 132 GLU A C 1
ATOM 1073 O O . GLU A 1 132 ? 8.692 10.105 -13.278 1.00 91.81 132 GLU A O 1
ATOM 1078 N N . ASP A 1 133 ? 9.897 8.191 -13.301 1.00 92.00 133 ASP A N 1
ATOM 1079 C CA . ASP A 1 133 ? 9.741 7.882 -14.715 1.00 92.00 133 ASP A CA 1
ATOM 1080 C C . ASP A 1 133 ? 9.063 6.521 -14.875 1.00 92.00 133 ASP A C 1
ATOM 1082 O O . ASP A 1 133 ? 9.327 5.573 -14.122 1.00 92.00 133 ASP A O 1
ATOM 1086 N N . PHE A 1 134 ? 8.236 6.379 -15.908 1.00 93.75 134 PHE A N 1
ATOM 1087 C CA . PHE A 1 134 ? 7.770 5.072 -16.343 1.00 93.75 134 PHE A CA 1
ATOM 1088 C C . PHE A 1 134 ? 8.874 4.319 -17.075 1.00 93.75 134 PHE A C 1
ATOM 1090 O O . PHE A 1 134 ? 9.507 4.842 -17.993 1.00 93.75 134 PHE A O 1
ATOM 1097 N N . PHE A 1 135 ? 9.052 3.059 -16.700 1.00 94.81 135 PHE A N 1
ATOM 1098 C CA . PHE A 1 135 ? 9.912 2.090 -17.362 1.00 94.81 135 PHE A CA 1
ATOM 1099 C C . PHE A 1 135 ? 9.071 0.922 -17.858 1.00 94.81 135 PHE A C 1
ATOM 1101 O O . PHE A 1 135 ? 8.093 0.535 -17.217 1.00 94.81 135 PHE A O 1
ATOM 1108 N N . VAL A 1 136 ? 9.468 0.353 -18.994 1.00 94.81 136 VAL A N 1
ATOM 1109 C CA . VAL A 1 136 ? 8.833 -0.821 -19.589 1.00 94.81 136 VAL A CA 1
ATOM 1110 C C . VAL A 1 136 ? 9.839 -1.953 -19.736 1.00 94.81 136 VAL A C 1
ATOM 1112 O O . VAL A 1 136 ? 10.945 -1.744 -20.228 1.00 94.81 136 VAL A O 1
ATOM 1115 N N . SER A 1 137 ? 9.442 -3.153 -19.319 1.00 96.50 137 SER A N 1
ATOM 1116 C CA . SER A 1 137 ? 10.159 -4.404 -19.557 1.00 96.50 137 SER A CA 1
ATOM 1117 C C . SER A 1 137 ? 9.266 -5.389 -20.295 1.00 96.50 137 SER A C 1
ATOM 1119 O O . SER A 1 137 ? 8.050 -5.432 -20.082 1.00 96.50 137 SER A O 1
ATOM 1121 N N . HIS A 1 138 ? 9.886 -6.223 -21.124 1.00 96.38 138 HIS A N 1
ATOM 1122 C CA . HIS A 1 138 ? 9.212 -7.298 -21.835 1.00 96.38 138 HIS A CA 1
ATOM 1123 C C . HIS A 1 138 ? 9.710 -8.657 -21.365 1.00 96.38 138 HIS A C 1
ATOM 1125 O O . HIS A 1 138 ? 10.912 -8.859 -21.172 1.00 96.38 138 HIS A O 1
ATOM 1131 N N . ARG A 1 139 ? 8.777 -9.592 -21.202 1.00 96.00 139 ARG A N 1
ATOM 1132 C CA . ARG A 1 139 ? 9.069 -10.957 -20.784 1.00 96.00 139 ARG A CA 1
ATOM 1133 C C . ARG A 1 139 ? 9.428 -11.823 -21.991 1.00 96.00 139 ARG A C 1
ATOM 1135 O O . ARG A 1 139 ? 8.660 -11.901 -22.950 1.00 96.00 139 ARG A O 1
ATOM 1142 N N . GLY A 1 140 ? 10.591 -12.464 -21.938 1.00 94.19 140 GLY A N 1
ATOM 1143 C CA . GLY A 1 140 ? 11.060 -13.412 -22.944 1.00 94.19 140 GLY A CA 1
ATOM 1144 C C . GLY A 1 140 ? 10.324 -14.752 -22.891 1.00 94.19 140 GLY A C 1
ATOM 1145 O O . GLY A 1 140 ? 9.613 -15.062 -21.933 1.00 94.19 140 GLY A O 1
ATOM 1146 N N . GLU A 1 141 ? 10.522 -15.580 -23.919 1.00 94.44 141 GLU A N 1
ATOM 1147 C CA . GLU A 1 141 ? 9.956 -16.940 -23.978 1.00 94.44 141 GLU A CA 1
ATOM 1148 C C . GLU A 1 141 ? 10.509 -17.862 -22.881 1.00 94.44 141 GLU A C 1
ATOM 1150 O O . GLU A 1 141 ? 9.819 -18.774 -22.430 1.00 94.44 141 GLU A O 1
ATOM 1155 N N . ASP A 1 142 ? 11.728 -17.592 -22.409 1.00 93.44 142 ASP A N 1
ATOM 1156 C CA . ASP A 1 142 ? 12.357 -18.268 -21.268 1.00 93.44 142 ASP A CA 1
ATOM 1157 C C . ASP A 1 142 ? 11.797 -17.810 -19.908 1.00 93.44 142 ASP A C 1
ATOM 1159 O O . ASP A 1 142 ? 12.175 -18.330 -18.857 1.00 93.44 142 ASP A O 1
ATOM 1163 N N . GLY A 1 143 ? 10.880 -16.840 -19.923 1.00 91.44 143 GLY A N 1
ATOM 1164 C CA . GLY A 1 143 ? 10.237 -16.279 -18.751 1.00 91.44 143 GLY A CA 1
ATOM 1165 C C . GLY A 1 143 ? 11.042 -15.206 -18.021 1.00 91.44 143 GLY A C 1
ATOM 1166 O O . GLY A 1 143 ? 10.558 -14.713 -16.996 1.00 91.44 143 GLY A O 1
ATOM 1167 N N . SER A 1 144 ? 12.221 -14.836 -18.530 1.00 94.44 144 SER A N 1
ATOM 1168 C CA . SER A 1 144 ? 13.042 -13.752 -17.992 1.00 94.44 144 SER A CA 1
ATOM 1169 C C . SER A 1 144 ? 12.497 -12.382 -18.401 1.00 94.44 144 SER A C 1
ATOM 1171 O O . SER A 1 144 ? 11.897 -12.226 -19.466 1.00 94.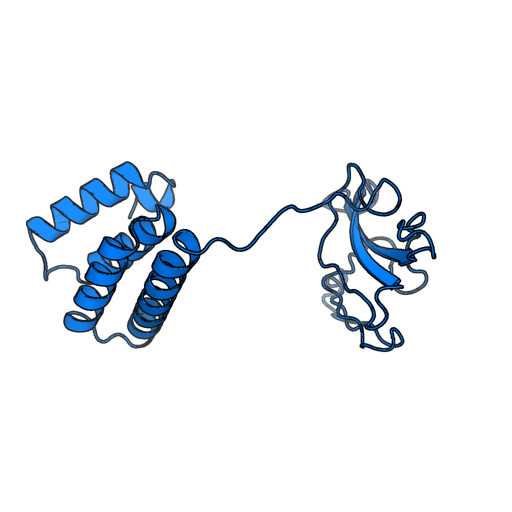44 144 SER A O 1
ATOM 1173 N N . TRP A 1 145 ? 12.693 -11.371 -17.554 1.00 96.88 145 TRP A N 1
ATOM 1174 C CA . TRP A 1 145 ? 12.400 -9.986 -17.914 1.00 96.88 145 TRP A CA 1
ATOM 1175 C C . TRP A 1 145 ? 13.615 -9.345 -18.580 1.00 96.88 145 TRP A C 1
ATOM 1177 O O . TRP A 1 145 ? 14.724 -9.367 -18.038 1.00 96.88 145 TRP A O 1
ATOM 1187 N N . GLY A 1 146 ? 13.398 -8.765 -19.758 1.00 96.62 146 GLY A N 1
ATOM 1188 C CA . GLY A 1 146 ? 14.413 -8.022 -20.491 1.00 96.62 146 GLY A CA 1
ATOM 1189 C C . GLY A 1 146 ? 14.824 -6.730 -19.784 1.00 96.62 146 GLY A C 1
ATOM 1190 O O . GLY A 1 146 ? 14.229 -6.312 -18.788 1.00 96.62 146 GLY A O 1
ATOM 1191 N N . ARG A 1 147 ? 15.853 -6.066 -20.322 1.00 96.12 147 ARG A N 1
ATOM 1192 C CA . ARG A 1 147 ? 16.271 -4.745 -19.838 1.00 96.12 147 ARG A CA 1
ATOM 1193 C C . ARG A 1 147 ? 15.090 -3.779 -19.90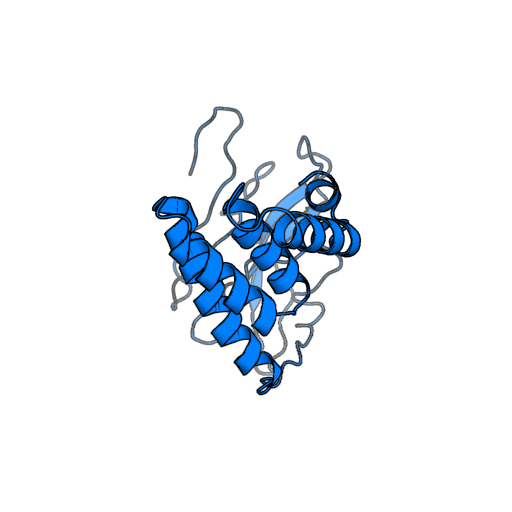3 1.00 96.12 147 ARG A C 1
ATOM 1195 O O . ARG A 1 147 ? 14.505 -3.622 -20.970 1.00 96.12 147 ARG A O 1
ATOM 1202 N N . SER A 1 148 ? 14.783 -3.126 -18.789 1.00 95.50 148 SER A N 1
ATOM 1203 C CA . SER A 1 148 ? 13.796 -2.059 -18.791 1.00 95.50 148 SER A CA 1
ATOM 1204 C C . SER A 1 148 ? 14.339 -0.788 -19.416 1.00 95.50 148 SER A C 1
ATOM 1206 O O . SER A 1 148 ? 15.399 -0.300 -19.014 1.00 95.50 148 SER A O 1
ATOM 1208 N N . ASP A 1 149 ? 13.565 -0.212 -20.324 1.00 94.69 149 ASP A N 1
ATOM 1209 C CA . ASP A 1 149 ? 13.853 1.073 -20.950 1.00 94.69 149 ASP A CA 1
ATOM 1210 C C . ASP A 1 149 ? 12.805 2.115 -20.502 1.00 94.69 149 ASP A C 1
ATOM 1212 O O . ASP A 1 149 ? 11.655 1.753 -20.228 1.00 94.69 149 ASP A O 1
ATOM 1216 N N . PRO A 1 150 ? 13.169 3.405 -20.377 1.00 93.25 150 PRO A N 1
ATOM 1217 C CA . PRO A 1 150 ? 12.208 4.453 -20.047 1.00 93.25 150 PRO A CA 1
ATOM 1218 C C . PRO A 1 150 ? 11.166 4.596 -21.164 1.00 93.25 150 PRO A C 1
ATOM 1220 O O . PRO A 1 150 ? 11.502 4.546 -22.350 1.00 93.25 150 PRO A O 1
ATOM 1223 N N . VAL A 1 151 ? 9.901 4.797 -20.794 1.00 89.31 151 VAL A N 1
ATOM 1224 C CA . VAL A 1 151 ? 8.805 4.973 -21.752 1.00 89.31 151 VAL A CA 1
ATOM 1225 C C . VAL A 1 151 ? 8.945 6.339 -22.435 1.00 89.31 151 VAL A C 1
ATOM 1227 O O . VAL A 1 151 ? 8.860 7.375 -21.769 1.00 89.31 151 VAL A O 1
ATOM 1230 N N . PRO A 1 152 ? 9.146 6.381 -23.764 1.00 77.12 152 PRO A N 1
ATOM 1231 C CA . PRO A 1 152 ? 9.287 7.642 -24.476 1.00 77.12 152 PRO A CA 1
ATOM 1232 C C . PRO A 1 152 ? 7.963 8.421 -24.484 1.00 77.12 152 PRO A C 1
ATOM 1234 O O . PRO A 1 152 ? 6.881 7.839 -24.414 1.00 77.12 152 PRO A O 1
ATOM 1237 N N . THR A 1 153 ? 8.050 9.749 -24.612 1.00 77.62 153 THR A N 1
ATOM 1238 C CA . THR A 1 153 ? 6.917 10.684 -24.794 1.00 77.62 153 THR A CA 1
ATOM 1239 C C . THR A 1 153 ? 6.009 10.894 -23.575 1.00 77.62 153 THR A C 1
ATOM 1241 O O . THR A 1 153 ? 5.473 11.988 -23.433 1.00 77.62 153 THR A O 1
ATOM 1244 N N . VAL A 1 154 ? 5.846 9.899 -22.699 1.00 83.00 154 VAL A N 1
ATOM 1245 C CA . VAL A 1 154 ? 5.071 10.039 -21.452 1.00 83.00 154 VAL A CA 1
ATOM 1246 C C . VAL A 1 154 ? 5.893 10.726 -20.366 1.00 83.00 154 VAL A C 1
ATOM 1248 O O . VAL A 1 154 ? 5.392 11.644 -19.722 1.00 83.00 154 VAL A O 1
ATOM 1251 N N . ASN A 1 155 ? 7.146 10.300 -20.194 1.00 86.25 155 ASN A N 1
ATOM 1252 C CA . ASN A 1 155 ? 8.040 10.879 -19.196 1.00 86.25 155 ASN A CA 1
ATOM 1253 C C . ASN A 1 155 ? 8.427 12.299 -19.611 1.00 86.25 155 ASN A C 1
ATOM 1255 O O . ASN A 1 155 ? 8.944 12.516 -20.716 1.00 86.25 155 ASN A O 1
ATOM 1259 N N . THR A 1 156 ? 8.191 13.264 -18.728 1.00 83.75 156 THR A N 1
ATOM 1260 C CA . THR A 1 156 ? 8.507 14.668 -18.982 1.00 83.75 156 THR A CA 1
ATOM 1261 C C . THR A 1 156 ? 9.747 15.066 -18.195 1.00 83.75 156 THR A C 1
ATOM 1263 O O . THR A 1 156 ? 9.824 14.873 -16.988 1.00 83.75 156 THR A O 1
ATOM 1266 N N . LEU A 1 157 ? 10.710 15.709 -18.861 1.00 79.94 157 LEU A N 1
ATOM 1267 C CA . LEU A 1 157 ? 11.883 16.252 -18.174 1.00 79.94 157 LEU A CA 1
ATOM 1268 C C . LEU A 1 157 ? 11.472 17.203 -17.045 1.00 79.94 157 LEU A C 1
ATOM 1270 O O . LEU A 1 157 ? 10.663 18.108 -17.254 1.00 79.94 157 LEU A O 1
ATOM 1274 N N . HIS A 1 158 ? 12.094 17.025 -15.880 1.00 79.88 158 HIS A N 1
ATOM 1275 C CA . HIS A 1 158 ? 11.899 17.831 -14.673 1.00 79.88 158 HIS A CA 1
ATOM 1276 C C . HIS A 1 158 ? 10.528 17.711 -14.006 1.00 79.88 158 HIS A C 1
ATOM 1278 O O . HIS A 1 158 ? 10.235 18.474 -13.080 1.00 79.88 158 HIS A O 1
ATOM 1284 N N . HIS A 1 159 ? 9.709 16.753 -14.430 1.00 81.31 159 HIS A N 1
ATOM 1285 C CA . HIS A 1 159 ? 8.423 16.467 -13.819 1.00 81.31 159 HIS A CA 1
ATOM 1286 C C . HIS A 1 159 ? 8.310 14.979 -13.514 1.00 81.31 159 HIS A C 1
ATOM 1288 O O . HIS A 1 159 ? 9.036 14.162 -14.064 1.00 81.31 159 HIS A O 1
ATOM 1294 N N . ASN A 1 160 ? 7.429 14.661 -12.571 1.00 83.06 160 ASN A N 1
ATOM 1295 C CA . ASN A 1 160 ? 7.202 13.293 -12.142 1.00 83.06 160 ASN A CA 1
ATOM 1296 C C . ASN A 1 160 ? 5.911 12.777 -12.759 1.00 83.06 160 ASN A C 1
ATOM 1298 O O . ASN A 1 160 ? 4.856 13.423 -12.657 1.00 83.06 160 ASN A O 1
ATOM 1302 N N . GLU A 1 161 ? 5.998 11.584 -13.327 1.00 84.44 161 GLU A N 1
ATOM 1303 C CA . GLU A 1 161 ? 4.866 10.784 -13.750 1.00 84.44 161 GLU A CA 1
ATOM 1304 C C . GLU A 1 161 ? 4.859 9.453 -12.992 1.00 84.44 161 GLU A C 1
ATOM 1306 O O . GLU A 1 161 ? 5.880 8.792 -12.802 1.00 84.44 161 GLU A O 1
ATOM 1311 N N . GLY A 1 162 ? 3.683 9.030 -12.539 1.00 83.25 162 GLY A N 1
ATOM 1312 C CA . GLY A 1 162 ? 3.587 7.807 -11.757 1.00 83.25 162 GLY A CA 1
ATOM 1313 C C . GLY A 1 162 ? 2.166 7.331 -11.536 1.00 83.25 162 GLY A C 1
ATOM 1314 O O . GLY A 1 162 ? 1.207 7.883 -12.088 1.00 83.25 162 GLY A O 1
ATOM 1315 N N . ALA A 1 163 ? 2.052 6.273 -10.729 1.00 81.81 163 ALA A N 1
ATOM 1316 C CA . ALA A 1 163 ? 0.785 5.636 -10.364 1.00 81.81 163 ALA A CA 1
ATOM 1317 C C . ALA A 1 163 ? -0.092 5.327 -11.594 1.00 81.81 163 ALA A C 1
ATOM 1319 O O . ALA A 1 163 ? -1.284 5.634 -11.632 1.00 81.81 163 ALA A O 1
ATOM 1320 N N . GLY A 1 164 ? 0.538 4.766 -12.630 1.00 84.25 164 GLY A N 1
ATOM 1321 C CA . GLY A 1 164 ? -0.136 4.381 -13.862 1.00 84.25 164 GLY A CA 1
ATOM 1322 C C . GLY A 1 164 ? -1.053 3.171 -13.672 1.00 84.25 164 GLY A C 1
ATOM 1323 O O . GLY A 1 164 ? -0.805 2.322 -12.821 1.00 84.25 164 GLY A O 1
ATOM 1324 N N . THR A 1 165 ? -2.089 3.075 -14.500 1.00 85.81 165 THR A N 1
ATOM 1325 C CA . THR A 1 165 ? -2.849 1.851 -14.769 1.00 85.81 165 THR A CA 1
ATOM 1326 C C . THR A 1 165 ? -2.883 1.601 -16.271 1.00 85.81 165 THR A C 1
ATOM 1328 O O . THR A 1 165 ? -3.013 2.541 -17.056 1.00 85.81 165 THR A O 1
ATOM 1331 N N . LEU A 1 166 ? -2.732 0.342 -16.674 1.00 86.75 166 LEU A N 1
ATOM 1332 C CA . LEU A 1 166 ? -2.641 -0.084 -18.068 1.00 86.75 166 LEU A CA 1
ATOM 1333 C C . LEU A 1 166 ? -3.906 -0.852 -18.461 1.00 86.75 166 LEU A C 1
ATOM 1335 O O . LEU A 1 166 ? -4.372 -1.708 -17.707 1.00 86.75 166 LEU A O 1
ATOM 1339 N N . THR A 1 167 ? -4.462 -0.584 -19.643 1.00 87.31 167 THR A N 1
ATOM 1340 C CA . THR A 1 167 ? -5.554 -1.410 -20.174 1.00 87.31 167 THR A CA 1
ATOM 1341 C C . THR A 1 167 ? -5.078 -2.845 -20.425 1.00 87.31 167 THR A C 1
ATOM 1343 O O . THR A 1 167 ? -3.908 -3.048 -20.750 1.00 87.31 167 THR A O 1
ATOM 1346 N N . PRO A 1 168 ? -5.961 -3.862 -20.338 1.00 82.81 168 PRO 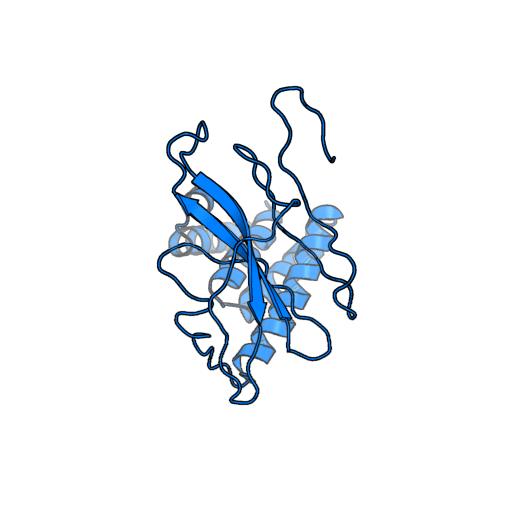A N 1
ATOM 1347 C CA . PRO A 1 168 ? -5.570 -5.265 -20.518 1.00 82.81 168 PRO A CA 1
ATOM 1348 C C . PRO A 1 168 ? -4.824 -5.555 -21.828 1.00 82.81 168 PRO A C 1
ATOM 1350 O O . PRO A 1 168 ? -3.957 -6.424 -21.866 1.00 82.81 168 PRO A O 1
ATOM 1353 N N . ASP A 1 169 ? -5.150 -4.810 -22.887 1.00 85.12 169 ASP A N 1
ATOM 1354 C CA . ASP A 1 169 ? -4.537 -4.900 -24.216 1.00 85.12 169 ASP A CA 1
ATOM 1355 C C . ASP A 1 169 ? -3.235 -4.092 -24.374 1.00 85.12 169 ASP A C 1
ATOM 1357 O O . ASP A 1 169 ? -2.675 -4.043 -25.467 1.00 85.12 169 ASP A O 1
ATOM 1361 N N . GLY A 1 170 ? -2.772 -3.422 -23.316 1.00 83.38 170 GLY A N 1
ATOM 1362 C CA . GLY A 1 170 ? -1.539 -2.639 -23.300 1.00 83.38 170 GLY A CA 1
ATOM 1363 C C . GLY A 1 170 ? -1.579 -1.342 -24.106 1.00 83.38 170 GLY A C 1
ATOM 1364 O O . GLY A 1 170 ? -0.545 -0.694 -24.248 1.00 83.38 170 GLY A O 1
ATOM 1365 N N . ARG A 1 171 ? -2.736 -0.948 -24.657 1.00 86.56 171 ARG A N 1
ATOM 1366 C CA . ARG A 1 171 ? -2.819 0.194 -25.584 1.00 86.56 171 ARG A CA 1
ATOM 1367 C C . ARG A 1 171 ? -2.961 1.549 -24.904 1.00 86.56 171 ARG A C 1
ATOM 1369 O O . ARG A 1 171 ? -2.584 2.550 -25.507 1.00 86.56 171 ARG A O 1
ATOM 1376 N N . PHE A 1 172 ? -3.509 1.601 -23.692 1.00 87.69 172 PHE A N 1
ATOM 1377 C CA . PHE A 1 172 ? -3.742 2.855 -22.981 1.00 87.69 172 PHE A CA 1
ATOM 1378 C C . PHE A 1 172 ? -3.201 2.796 -21.561 1.00 87.69 172 PHE A C 1
ATOM 1380 O O . PHE A 1 172 ? -3.508 1.870 -20.812 1.00 87.69 172 PHE A O 1
ATOM 1387 N N . ILE A 1 173 ? -2.459 3.834 -21.183 1.00 86.56 173 ILE A N 1
ATOM 1388 C CA . ILE A 1 173 ? -2.067 4.101 -19.804 1.00 86.56 173 ILE A CA 1
ATOM 1389 C C . ILE A 1 173 ? -2.832 5.323 -19.291 1.00 86.56 173 ILE A C 1
ATOM 1391 O O . ILE A 1 173 ? -2.882 6.359 -19.954 1.00 86.56 173 ILE A O 1
ATOM 1395 N N . ILE A 1 174 ? -3.432 5.204 -18.111 1.00 87.44 174 ILE A N 1
ATOM 1396 C CA . ILE A 1 174 ? -3.954 6.339 -17.344 1.00 87.44 174 ILE A CA 1
ATOM 1397 C C . ILE A 1 174 ? -2.987 6.543 -16.188 1.00 87.44 174 ILE A C 1
ATOM 1399 O O . ILE A 1 174 ? -2.725 5.600 -15.451 1.00 87.44 174 ILE A O 1
ATOM 1403 N N . PHE A 1 175 ? -2.441 7.742 -16.030 1.00 87.81 175 PHE A N 1
ATOM 1404 C CA . PHE A 1 175 ? -1.418 8.020 -15.025 1.00 87.81 175 PHE A CA 1
ATOM 1405 C C . PHE A 1 175 ? -1.626 9.377 -14.367 1.00 87.81 175 PHE A C 1
ATOM 1407 O O . PHE A 1 175 ? -2.373 10.225 -14.859 1.00 87.81 175 PHE A O 1
ATOM 1414 N N . THR A 1 176 ? -0.943 9.577 -13.244 1.00 82.31 176 THR A N 1
ATOM 1415 C CA . THR A 1 176 ? -0.871 10.875 -12.578 1.00 82.31 176 THR A CA 1
ATOM 1416 C C . THR A 1 176 ? 0.405 11.597 -12.973 1.00 82.31 176 THR A C 1
ATOM 1418 O O . THR A 1 176 ? 1.482 11.003 -12.990 1.00 82.31 176 THR A O 1
ATOM 1421 N N . LYS A 1 177 ? 0.273 12.890 -13.265 1.00 82.25 177 LYS A N 1
ATOM 1422 C CA . LYS A 1 177 ? 1.392 13.803 -13.480 1.00 82.25 177 LYS A CA 1
ATOM 1423 C C . LYS A 1 177 ? 1.416 14.819 -12.347 1.00 82.25 177 LYS A C 1
ATOM 1425 O O . LYS A 1 177 ? 0.382 15.426 -12.051 1.00 82.25 177 LYS A O 1
ATOM 1430 N N . CYS A 1 178 ? 2.567 14.988 -11.700 1.00 74.38 178 CYS A N 1
ATOM 1431 C CA . CYS A 1 178 ? 2.732 16.022 -10.683 1.00 74.38 178 CYS A CA 1
ATOM 1432 C C . CYS A 1 178 ? 2.492 17.411 -11.289 1.00 74.38 178 CYS A C 1
ATOM 1434 O O . CYS A 1 178 ? 2.844 17.662 -12.442 1.00 74.38 178 CYS A O 1
ATOM 1436 N N . ALA A 1 179 ? 1.884 18.304 -10.503 1.00 61.94 179 ALA A N 1
ATOM 1437 C CA . ALA A 1 179 ? 1.539 19.648 -10.953 1.00 61.94 179 ALA A CA 1
ATOM 1438 C C . ALA A 1 179 ? 2.764 20.386 -11.513 1.00 61.94 179 ALA A C 1
ATOM 1440 O O . ALA A 1 179 ? 3.860 20.331 -10.943 1.00 61.94 179 ALA A O 1
ATOM 1441 N N . LEU A 1 180 ? 2.558 21.099 -12.619 1.00 59.56 180 LEU A N 1
ATOM 1442 C CA . LEU A 1 180 ? 3.535 22.055 -13.122 1.00 59.56 180 LEU A CA 1
ATOM 1443 C C . LEU A 1 180 ? 3.640 23.229 -12.131 1.00 59.56 180 LEU A C 1
ATOM 1445 O O . LEU A 1 180 ? 2.733 23.481 -11.334 1.00 59.56 180 LEU A O 1
ATOM 1449 N N . ALA A 1 181 ? 4.743 23.981 -12.175 1.00 57.56 181 ALA A N 1
ATOM 1450 C CA . ALA A 1 181 ? 4.950 25.139 -11.295 1.00 57.56 181 ALA A CA 1
ATOM 1451 C C . ALA A 1 181 ? 3.872 26.240 -11.449 1.00 57.56 181 ALA A C 1
ATOM 1453 O O . ALA A 1 181 ? 3.795 27.141 -10.616 1.00 57.56 181 ALA A O 1
ATOM 1454 N N . ASP A 1 182 ? 3.039 26.167 -12.493 1.00 62.62 182 ASP A N 1
ATOM 1455 C CA . ASP A 1 182 ? 1.899 27.051 -12.749 1.00 62.62 182 ASP A CA 1
ATOM 1456 C C . ASP A 1 182 ? 0.573 26.575 -12.115 1.00 62.62 182 ASP A C 1
ATOM 1458 O O . ASP A 1 182 ? -0.445 27.256 -12.236 1.00 62.62 182 ASP A O 1
ATOM 1462 N N . GLY A 1 183 ? 0.573 25.435 -11.414 1.00 57.84 183 GLY A N 1
ATOM 1463 C CA . GLY A 1 183 ? -0.607 24.880 -10.748 1.00 57.84 183 GLY A CA 1
ATOM 1464 C C . GLY A 1 183 ? -1.583 24.143 -11.670 1.00 57.84 183 GLY A C 1
ATOM 1465 O O . GLY A 1 183 ? -2.679 23.797 -11.225 1.00 57.84 183 GLY A O 1
ATOM 1466 N N . SER A 1 184 ? -1.217 23.894 -12.930 1.00 57.47 184 SER A N 1
ATOM 1467 C CA . SER A 1 184 ? -1.986 23.029 -13.827 1.00 57.47 184 SER A CA 1
ATOM 1468 C C . SER A 1 184 ? -1.773 21.539 -13.516 1.00 57.47 184 SER A C 1
ATOM 1470 O O . SER A 1 184 ? -0.731 21.124 -12.999 1.00 57.47 184 SER A O 1
ATOM 1472 N N . TYR A 1 185 ? -2.793 20.730 -13.821 1.00 49.25 185 TYR A N 1
ATOM 1473 C CA . TYR A 1 185 ? -2.792 19.273 -13.674 1.00 49.25 185 TYR A CA 1
ATOM 1474 C C . TYR A 1 185 ? -3.110 18.633 -15.026 1.00 49.25 185 TYR A C 1
ATOM 1476 O O . TYR A 1 185 ? -4.030 19.083 -15.707 1.00 49.25 185 TYR A O 1
ATOM 1484 N N . GLY A 1 186 ? -2.424 17.539 -15.360 1.00 51.09 186 GLY A N 1
ATOM 1485 C CA . GLY A 1 186 ? -2.651 16.818 -16.617 1.00 51.09 186 GLY A CA 1
ATOM 1486 C C . GLY A 1 186 ? -1.992 17.485 -17.831 1.00 51.09 186 GLY A C 1
ATOM 1487 O O . GLY A 1 186 ? -1.539 18.624 -17.754 1.00 51.09 186 GLY A O 1
ATOM 1488 N N . GLY A 1 187 ? -1.848 16.712 -18.911 1.00 43.06 187 GLY A N 1
ATOM 1489 C CA . GLY A 1 187 ? -1.276 17.158 -20.189 1.00 43.06 187 GLY A CA 1
ATOM 1490 C C . GLY A 1 187 ? -2.281 17.838 -21.107 1.00 43.06 187 GLY A C 1
ATOM 1491 O O . GLY A 1 187 ? -3.500 17.680 -20.875 1.00 43.06 187 GLY A O 1
#

pLDDT: mean 90.43, std 9.72, range [43.06, 98.5]

Sequence (187 aa):
ELYDLRGNDTEAMRWYREALQLAPRYFPNAYLHLADIEFRNQEYTAAEGHYKTFLDLNQDPVRADRARLGIDNCTFAARAIKQPVPFEPVNLGPGVNSAEPEYYPCVTADDRTLIYTRRVTAPEVRPYGMQEDFFVSHRGEDGSWGRSDPVPTVNTLHHNEGAGTLTPDGRFIIFTKCALADGSYGG

Secondary structure (DSSP, 8-state):
-TTGGGT-HHHHHHHHHHHHHH-TTT-THHHHHHHHHHHHTT-HHHHHHHHHHHHHH---HHHHHHHHHHHHHHHHHHHHTTSPPP--PPP--TTT--SS-EEEEEE-TTS-EEEEEEEEE-TTSTTTSEEEEEEEEEB-TTSPBPPPEEPTTTS-TTS-EEEEEE-TTSS-EEEEEPPPTTS----

Radius of gyration: 23.42 Å; chains: 1; bounding box: 43×47×62 Å

Foldseek 3Di:
DVCVVVVNLVVLLVVLVVVCVVPVQPDLCSLLVNLVSCVVVLVLVSSLVSLVSSVVRDDPPVSVVVSVVSNVSSVVSVVCVVPPDDDDDDDLDPQQDDPWDWDLWEAALVRFKIKTWTWAQQLVQPDPRIETFIWMWTADPVRHTHHIDTDPPVGDPNWYKHNWYADNHRPDIDTWTPADPVRDTDD